Protein AF-A0A286UBV6-F1 (afdb_monomer_lite)

Radius of gyration: 20.45 Å; chains: 1; bounding box: 57×35×67 Å

Sequence (196 aa):
MDSQEECTIFLHAPFVMVTLSELVIIMMVTQRIYAIYLRSRYILAFLVILGGVHICLDVIAATSVIPLLPTALPLGCLITIKKDSYPLFAVLWGWNVIFDFSILILTLLRTLKLRNENSFSLFDLLCRDGIIYFVVMFSAKLMNFILFTRISINLITVNWAFNHIITYLKTTRASAYEILFFLRVFCLYDMEEVWV

pLDDT: mean 76.64, std 13.43, range [39.75, 95.75]

Foldseek 3Di:
DDPQVVQLVVLVVVLVVLLVLLVVLLVLLLVVLCVLVVNDVVSSVVSCVLSVVLSVLSVVQSVQKDWDDPPPDPPGTDIDGDPVCLVSVLVNLVSVLVSLVVSLVSVLVSLVVVCVVPVDDPVCSCVVVVSVLSVVLSVQSVVLSCCCVPPDVVCSVVSVVSNVVSSVVSVVVSVVVCVVVCVVVVVVVVVVVVVD

Structure (mmCIF, N/CA/C/O backbone):
data_AF-A0A286UBV6-F1
#
_entry.id   AF-A0A286UBV6-F1
#
loop_
_atom_site.group_PDB
_atom_site.id
_atom_site.type_symbol
_atom_site.label_atom_id
_atom_site.label_alt_id
_atom_site.label_comp_id
_atom_site.label_asym_id
_atom_site.label_entity_id
_atom_site.label_seq_id
_atom_site.pdbx_PDB_ins_code
_atom_site.Cartn_x
_atom_site.Cartn_y
_atom_site.Cartn_z
_atom_site.occupancy
_atom_site.B_iso_or_equiv
_atom_site.auth_seq_id
_atom_site.auth_comp_id
_atom_site.auth_asym_id
_atom_site.auth_atom_id
_atom_site.pdbx_PDB_model_num
ATOM 1 N N . MET A 1 1 ? 3.229 -2.708 -39.503 1.00 44.69 1 MET A N 1
ATOM 2 C CA . MET A 1 1 ? 2.555 -2.265 -38.267 1.00 44.69 1 MET A CA 1
ATOM 3 C C . MET A 1 1 ? 2.923 -3.294 -37.236 1.00 44.69 1 MET A C 1
ATOM 5 O O . MET A 1 1 ? 2.525 -4.444 -37.369 1.00 44.69 1 MET A O 1
ATOM 9 N N . ASP A 1 2 ? 3.884 -2.919 -36.403 1.00 54.41 2 ASP A N 1
ATOM 10 C CA . ASP A 1 2 ? 4.763 -3.846 -35.702 1.00 54.41 2 ASP A CA 1
ATOM 11 C C . ASP A 1 2 ? 4.055 -4.502 -34.519 1.00 54.41 2 ASP A C 1
ATOM 13 O O . ASP A 1 2 ? 3.443 -3.826 -33.696 1.00 54.41 2 ASP A O 1
ATOM 17 N N . SER A 1 3 ? 4.232 -5.816 -34.373 1.00 60.50 3 SER A N 1
ATOM 18 C CA . SER A 1 3 ? 3.780 -6.625 -33.228 1.00 60.50 3 SER A CA 1
ATOM 19 C C . SER A 1 3 ? 4.202 -6.069 -31.855 1.00 60.50 3 SER A C 1
ATOM 21 O O . SER A 1 3 ? 3.682 -6.472 -30.818 1.00 60.50 3 SER A O 1
ATOM 23 N N . GLN A 1 4 ? 5.161 -5.142 -31.835 1.00 61.34 4 GLN A N 1
ATOM 24 C CA . GLN A 1 4 ? 5.644 -4.433 -30.655 1.00 61.34 4 GLN A CA 1
ATOM 25 C C . GLN A 1 4 ? 4.641 -3.382 -30.138 1.00 61.34 4 GLN A C 1
ATOM 27 O O . GLN A 1 4 ? 4.509 -3.210 -28.926 1.00 61.34 4 GLN A O 1
ATOM 32 N N . GLU A 1 5 ? 3.898 -2.714 -31.024 1.00 63.41 5 GLU A N 1
ATOM 33 C CA . GLU A 1 5 ? 2.943 -1.655 -30.658 1.00 63.41 5 GLU A CA 1
ATOM 34 C C . GLU A 1 5 ? 1.688 -2.248 -29.989 1.00 63.41 5 GLU A C 1
ATOM 36 O O . GLU A 1 5 ? 1.257 -1.784 -28.930 1.00 63.41 5 GLU A O 1
ATOM 41 N N . GLU A 1 6 ? 1.191 -3.375 -30.511 1.00 67.25 6 GLU A N 1
ATOM 42 C CA . GLU A 1 6 ? 0.095 -4.148 -29.907 1.00 67.25 6 GLU A CA 1
ATOM 43 C C . GLU A 1 6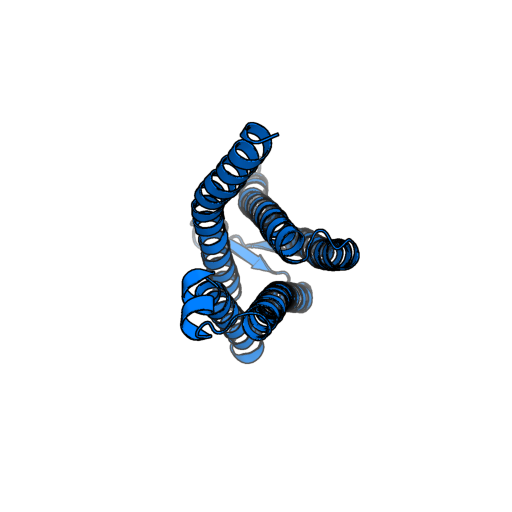 ? 0.482 -4.736 -28.535 1.00 67.25 6 GLU A C 1
ATOM 45 O O . GLU A 1 6 ? -0.310 -4.674 -27.592 1.00 67.25 6 GLU A O 1
ATOM 50 N N . CYS A 1 7 ? 1.724 -5.225 -28.380 1.00 68.56 7 CYS A N 1
ATOM 51 C CA . CYS A 1 7 ? 2.275 -5.690 -27.092 1.00 68.56 7 CYS A CA 1
ATOM 52 C C . CYS A 1 7 ? 2.218 -4.578 -26.038 1.00 68.56 7 CYS A C 1
ATOM 54 O O . CYS A 1 7 ? 1.896 -4.834 -24.882 1.00 68.56 7 CYS A O 1
ATOM 56 N N . THR A 1 8 ? 2.526 -3.341 -26.438 1.00 68.06 8 THR A N 1
ATOM 57 C CA . THR A 1 8 ? 2.630 -2.193 -25.528 1.00 68.06 8 THR A CA 1
ATOM 58 C C . THR A 1 8 ? 1.251 -1.756 -25.029 1.00 68.06 8 THR A C 1
ATOM 60 O O . THR A 1 8 ? 1.067 -1.543 -23.830 1.00 68.06 8 THR A O 1
ATOM 63 N N . ILE A 1 9 ? 0.251 -1.713 -25.917 1.00 69.75 9 ILE A N 1
ATOM 64 C CA . ILE A 1 9 ? -1.146 -1.425 -25.546 1.00 69.75 9 ILE A CA 1
ATOM 65 C C . ILE A 1 9 ? -1.692 -2.514 -24.611 1.00 69.75 9 ILE A C 1
ATOM 67 O O . ILE A 1 9 ? -2.290 -2.203 -23.577 1.00 69.75 9 ILE A O 1
ATOM 71 N N . PHE A 1 10 ? -1.437 -3.787 -24.929 1.00 71.94 10 PHE A N 1
ATOM 72 C CA . PHE A 1 10 ? -1.855 -4.907 -24.085 1.00 71.94 10 PHE A CA 1
ATOM 73 C C . PHE A 1 10 ? -1.137 -4.912 -22.725 1.00 71.94 10 PHE A C 1
ATOM 75 O O . PHE A 1 10 ? -1.732 -5.309 -21.724 1.00 71.94 10 PHE A O 1
ATOM 82 N N . LEU A 1 11 ? 0.107 -4.417 -22.656 1.00 71.69 11 LEU A N 1
ATOM 83 C CA . LEU A 1 11 ? 0.859 -4.292 -21.405 1.00 71.69 11 LEU A CA 1
ATOM 84 C C . LEU A 1 11 ? 0.290 -3.226 -20.470 1.00 71.69 11 LEU A C 1
ATOM 86 O O . LEU A 1 11 ? 0.300 -3.431 -19.261 1.00 71.69 11 LEU A O 1
ATOM 90 N N . HIS A 1 12 ? -0.184 -2.094 -20.994 1.00 72.69 12 HIS A N 1
ATOM 91 C CA . HIS A 1 12 ? -0.682 -0.995 -20.160 1.00 72.69 12 HIS A CA 1
ATOM 92 C C . HIS A 1 12 ? -2.057 -1.280 -19.544 1.00 72.69 12 HIS A C 1
ATOM 94 O O . HIS A 1 12 ? -2.325 -0.837 -18.425 1.00 72.69 12 HIS A O 1
ATOM 100 N N . ALA A 1 13 ? -2.906 -2.053 -20.224 1.00 77.62 13 ALA A N 1
ATOM 101 C CA . ALA A 1 13 ? -4.242 -2.411 -19.746 1.00 77.62 13 ALA A CA 1
ATOM 102 C C . ALA A 1 13 ? -4.276 -2.997 -18.310 1.00 77.62 13 ALA A C 1
ATOM 104 O O . ALA A 1 13 ? -5.028 -2.471 -17.485 1.00 77.62 13 ALA A O 1
ATOM 105 N N . PRO A 1 14 ? -3.473 -4.019 -17.942 1.00 78.81 14 PRO A N 1
ATOM 106 C CA . PRO A 1 14 ? -3.472 -4.557 -16.582 1.00 78.81 14 PRO A CA 1
ATOM 107 C C . PRO A 1 14 ? -3.005 -3.541 -15.532 1.00 78.81 14 PRO A C 1
ATOM 109 O O . PRO A 1 14 ? -3.569 -3.525 -14.442 1.00 78.81 14 PRO A O 1
ATOM 112 N N . PHE A 1 15 ? -2.041 -2.665 -15.842 1.00 79.94 15 PHE A N 1
ATOM 113 C CA . PHE A 1 15 ? -1.607 -1.621 -14.902 1.00 79.94 15 PHE A CA 1
ATOM 114 C C . PHE A 1 15 ? -2.713 -0.602 -14.638 1.00 79.94 15 PHE A C 1
ATOM 116 O O . PHE A 1 15 ? -2.975 -0.285 -13.482 1.00 79.94 15 PHE A O 1
ATOM 123 N N . VAL A 1 16 ? -3.415 -0.148 -15.681 1.00 83.50 16 VAL A N 1
ATOM 124 C CA . VAL A 1 16 ? -4.543 0.784 -15.527 1.00 83.50 16 VAL A CA 1
ATOM 125 C C . VAL A 1 16 ? -5.642 0.167 -14.662 1.00 83.50 16 VAL A C 1
ATOM 127 O O . VAL A 1 16 ? -6.113 0.803 -13.721 1.00 83.50 16 VAL A O 1
ATOM 130 N N . MET A 1 17 ? -6.020 -1.085 -14.932 1.00 83.00 17 MET A N 1
ATOM 131 C CA . MET A 1 17 ? -7.043 -1.788 -14.149 1.00 83.00 17 MET A CA 1
ATOM 132 C C . MET A 1 17 ? -6.637 -1.947 -12.681 1.00 83.00 17 MET A C 1
ATOM 134 O O . MET A 1 17 ? -7.456 -1.743 -11.783 1.00 83.00 17 MET A O 1
ATOM 138 N N . VAL A 1 18 ? -5.367 -2.265 -12.435 1.00 82.94 18 VAL A N 1
ATOM 139 C CA . VAL A 1 18 ? -4.800 -2.361 -11.089 1.00 82.94 18 VAL A CA 1
ATOM 140 C C . VAL A 1 18 ? -4.881 -1.021 -10.363 1.00 82.94 18 VAL A C 1
ATOM 142 O O . VAL A 1 18 ? -5.476 -0.961 -9.288 1.00 82.94 18 VAL A O 1
ATOM 145 N N . THR A 1 19 ? -4.376 0.059 -10.960 1.00 85.94 19 THR A N 1
ATOM 146 C CA . THR A 1 19 ? -4.385 1.388 -10.333 1.00 85.94 19 THR A CA 1
ATOM 147 C C . THR A 1 19 ? -5.811 1.858 -10.046 1.00 85.94 19 THR A C 1
ATOM 149 O O . THR A 1 19 ? -6.082 2.398 -8.974 1.00 85.94 19 THR A O 1
ATOM 152 N N . LEU A 1 20 ? -6.758 1.600 -10.954 1.00 86.50 20 LEU A N 1
ATOM 153 C CA . LEU A 1 20 ? -8.176 1.889 -10.720 1.00 86.50 20 LEU A CA 1
ATOM 154 C C . LEU A 1 20 ? -8.736 1.097 -9.532 1.00 86.50 20 LEU A C 1
ATOM 156 O O . LEU A 1 20 ? -9.451 1.660 -8.702 1.00 86.50 20 LEU A O 1
ATOM 160 N N . SER A 1 21 ? -8.400 -0.190 -9.418 1.00 84.69 21 SER A N 1
ATOM 161 C CA . SER A 1 21 ? -8.845 -1.017 -8.293 1.00 84.69 21 SER A CA 1
ATOM 162 C C . SER A 1 21 ? -8.287 -0.520 -6.954 1.00 84.69 21 SER A C 1
ATOM 164 O O . SER A 1 21 ? -9.026 -0.435 -5.972 1.00 84.69 21 SER A O 1
ATOM 166 N N . GLU A 1 22 ? -7.018 -0.112 -6.920 1.00 85.75 22 GLU A N 1
ATOM 167 C CA . GLU A 1 22 ? -6.368 0.411 -5.717 1.00 85.75 22 GLU A CA 1
ATOM 168 C C . GLU A 1 22 ? -6.945 1.764 -5.304 1.00 85.75 22 GLU A C 1
ATOM 170 O O . GLU A 1 22 ? -7.211 1.970 -4.119 1.00 85.75 22 GLU A O 1
ATOM 175 N N . LEU A 1 23 ? -7.249 2.644 -6.264 1.00 89.12 23 LEU A N 1
ATOM 176 C CA . LEU A 1 23 ? -7.964 3.896 -6.005 1.00 89.12 23 LEU A CA 1
ATOM 177 C C . LEU A 1 23 ? -9.298 3.650 -5.296 1.00 89.12 23 LEU A C 1
ATOM 179 O O . LEU A 1 23 ? -9.582 4.283 -4.277 1.00 89.12 23 LEU A O 1
ATOM 183 N N . VAL A 1 24 ? -10.103 2.711 -5.801 1.00 87.00 24 VAL A N 1
ATOM 184 C CA . VAL A 1 24 ? -11.399 2.365 -5.196 1.00 87.00 24 VAL A CA 1
ATOM 185 C C . VAL A 1 24 ? -11.222 1.878 -3.759 1.00 87.00 24 VAL A C 1
ATOM 187 O O . VAL A 1 24 ? -11.935 2.328 -2.861 1.00 87.00 24 VAL A O 1
ATOM 190 N N . ILE A 1 25 ? -10.234 1.021 -3.509 1.00 85.25 25 ILE A N 1
ATOM 191 C CA . ILE A 1 25 ? -9.964 0.486 -2.169 1.00 85.25 25 ILE A CA 1
ATOM 192 C C . ILE A 1 25 ? -9.492 1.580 -1.214 1.00 85.25 25 ILE A C 1
ATOM 194 O O . ILE A 1 25 ? -9.973 1.642 -0.081 1.00 85.25 25 ILE A O 1
ATOM 198 N N . ILE A 1 26 ? -8.575 2.448 -1.651 1.00 89.44 26 ILE A N 1
ATOM 199 C CA . ILE A 1 26 ? -8.080 3.568 -0.842 1.00 89.44 26 ILE A CA 1
ATOM 200 C C . ILE A 1 26 ? -9.250 4.466 -0.438 1.00 89.44 26 ILE A C 1
ATOM 202 O O . ILE A 1 26 ? -9.359 4.820 0.739 1.00 89.44 26 ILE A O 1
ATOM 206 N N . MET A 1 27 ? -10.154 4.787 -1.369 1.00 88.06 27 MET A N 1
ATOM 207 C CA . MET A 1 27 ? -11.351 5.578 -1.075 1.00 88.06 27 MET A CA 1
ATOM 208 C C . MET A 1 27 ? -12.250 4.887 -0.043 1.00 88.06 27 MET A C 1
ATOM 210 O O . MET A 1 27 ? -12.564 5.495 0.982 1.00 88.06 27 MET A O 1
ATOM 214 N N . MET A 1 28 ? -12.599 3.615 -0.262 1.00 85.06 28 MET A N 1
ATOM 215 C CA . MET A 1 28 ? -13.474 2.848 0.637 1.00 85.06 28 MET A CA 1
ATOM 216 C C . MET A 1 28 ? -12.906 2.760 2.056 1.00 85.06 28 MET A C 1
ATOM 218 O O . MET A 1 28 ? -13.571 3.076 3.043 1.00 85.06 28 MET A O 1
ATOM 222 N N . VAL A 1 29 ? -11.639 2.367 2.175 1.00 84.62 29 VAL A N 1
ATOM 223 C CA . VAL A 1 29 ? -10.981 2.220 3.475 1.00 84.62 29 VAL A CA 1
ATOM 224 C C . VAL A 1 29 ? -10.865 3.572 4.182 1.00 84.62 29 VAL A C 1
ATOM 226 O O . VAL A 1 29 ? -11.082 3.656 5.393 1.00 84.62 29 VAL A O 1
ATOM 229 N N . THR A 1 30 ? -10.592 4.645 3.440 1.00 88.38 30 THR A N 1
ATOM 230 C CA . THR A 1 30 ? -10.526 6.000 3.998 1.00 88.38 30 THR A CA 1
ATOM 231 C C . THR A 1 30 ? -11.884 6.461 4.520 1.00 88.38 30 THR A C 1
ATOM 233 O O . THR A 1 30 ? -11.954 6.984 5.633 1.00 88.38 30 THR A O 1
ATOM 236 N N . GLN A 1 31 ? -12.969 6.226 3.776 1.00 85.00 31 GLN A N 1
ATOM 237 C CA . GLN A 1 31 ? -14.332 6.539 4.219 1.00 85.00 31 GLN A CA 1
ATOM 238 C C . GLN A 1 31 ? -14.693 5.778 5.498 1.00 85.00 31 GLN A C 1
ATOM 240 O O . GLN A 1 31 ? -15.182 6.383 6.456 1.00 85.00 31 GLN A O 1
ATOM 245 N N . ARG A 1 32 ? -14.364 4.482 5.559 1.00 83.44 32 ARG A N 1
ATOM 246 C CA . ARG A 1 32 ? -14.582 3.653 6.750 1.00 83.44 32 ARG A CA 1
ATOM 247 C C . ARG A 1 32 ? -13.866 4.222 7.973 1.00 83.44 32 ARG A C 1
ATOM 249 O O . ARG A 1 32 ? -14.488 4.408 9.018 1.00 83.44 32 ARG A O 1
ATOM 256 N N . ILE A 1 33 ? -12.571 4.526 7.862 1.00 86.31 33 ILE A N 1
ATOM 257 C CA . ILE A 1 33 ? -11.808 5.096 8.983 1.00 86.31 33 ILE A CA 1
ATOM 258 C C . ILE A 1 33 ? -12.345 6.479 9.362 1.00 86.31 33 ILE A C 1
ATOM 260 O O . ILE A 1 33 ? -12.462 6.793 10.547 1.00 86.31 33 ILE A O 1
ATOM 264 N N . TYR A 1 34 ? -12.728 7.290 8.379 1.00 85.75 34 TYR A N 1
ATOM 265 C CA . TYR A 1 34 ? -13.295 8.612 8.611 1.00 85.75 34 TYR A CA 1
ATOM 266 C C . TYR A 1 34 ? -14.608 8.564 9.406 1.00 85.75 34 TYR A C 1
ATOM 268 O O . TYR A 1 34 ? -14.780 9.347 10.344 1.00 85.75 34 TYR A O 1
ATOM 276 N N . ALA A 1 35 ? -15.494 7.613 9.094 1.00 83.31 35 ALA A N 1
ATOM 277 C CA . ALA A 1 35 ? -16.723 7.376 9.850 1.00 83.31 35 ALA A CA 1
ATOM 278 C C . ALA A 1 35 ? -16.423 6.894 11.281 1.00 83.31 35 ALA A C 1
ATOM 280 O O . ALA A 1 35 ? -16.938 7.444 12.256 1.00 83.31 35 ALA A O 1
ATOM 281 N N . ILE A 1 36 ? -15.511 5.926 11.419 1.00 83.81 36 ILE A N 1
ATOM 282 C CA . ILE A 1 36 ? -15.084 5.350 12.705 1.00 83.81 36 ILE A CA 1
ATOM 283 C C . ILE A 1 36 ? -14.497 6.418 13.651 1.00 83.81 36 ILE A C 1
ATOM 285 O O . ILE A 1 36 ? -14.707 6.373 14.871 1.00 83.81 36 ILE A O 1
ATOM 289 N N . TYR A 1 37 ? -13.790 7.403 13.098 1.00 85.06 37 TYR A N 1
ATOM 290 C CA . TYR A 1 37 ? -13.162 8.503 13.832 1.00 85.06 37 TYR A CA 1
ATOM 291 C C . TYR A 1 37 ? -14.013 9.778 13.907 1.00 85.06 37 TYR A C 1
ATOM 293 O O . TYR A 1 37 ? -13.459 10.872 14.041 1.00 85.06 37 TYR A O 1
ATOM 301 N N . LEU A 1 38 ? -15.347 9.652 13.856 1.00 85.31 38 LEU A N 1
ATOM 302 C CA . LEU A 1 38 ? -16.278 10.773 14.058 1.00 85.31 38 LEU A CA 1
ATOM 303 C C . LEU A 1 38 ? -15.926 11.977 13.169 1.00 85.31 38 LEU A C 1
ATOM 305 O O . LEU A 1 38 ? -15.917 13.123 13.620 1.00 85.31 38 LEU A O 1
ATOM 309 N N . ARG A 1 39 ? -15.605 11.719 11.895 1.00 81.69 39 ARG A N 1
ATOM 310 C CA . ARG A 1 39 ? -15.395 12.767 10.888 1.00 81.69 39 ARG A CA 1
ATOM 311 C C . ARG A 1 39 ? -14.149 13.650 11.125 1.00 81.69 39 ARG A C 1
ATOM 313 O O . ARG A 1 39 ? -14.062 14.769 10.609 1.00 81.69 39 ARG A O 1
ATOM 320 N N . SER A 1 40 ? -13.146 13.161 11.860 1.00 89.62 40 SER A N 1
ATOM 321 C CA . SER A 1 40 ? -11.892 13.897 12.091 1.00 89.62 40 SER A CA 1
ATOM 322 C C . SER A 1 40 ? -11.123 14.174 10.789 1.00 89.62 40 SER A C 1
ATOM 324 O O . SER A 1 40 ? -10.653 13.259 10.107 1.00 89.62 40 SER A O 1
ATOM 326 N N . ARG A 1 41 ? -10.954 15.460 10.450 1.00 90.62 41 ARG A N 1
ATOM 327 C CA . ARG A 1 41 ? -10.283 15.908 9.212 1.00 90.62 41 ARG A CA 1
ATOM 328 C C . ARG A 1 41 ? -8.781 15.616 9.195 1.00 90.62 41 ARG A C 1
ATOM 330 O O . ARG A 1 41 ? -8.224 15.430 8.120 1.00 90.62 41 ARG A O 1
ATOM 337 N N . TYR A 1 42 ? -8.138 15.535 10.360 1.00 92.94 42 TYR A N 1
ATOM 338 C CA . TYR A 1 42 ? -6.706 15.233 10.462 1.00 92.94 42 TYR A CA 1
ATOM 339 C C . TYR A 1 42 ? -6.383 13.818 9.978 1.00 92.94 42 TYR A C 1
ATOM 341 O O . TYR A 1 42 ? -5.421 13.615 9.244 1.00 92.94 42 TYR A O 1
ATOM 349 N N . ILE A 1 43 ? -7.221 12.847 10.346 1.00 92.00 43 ILE A N 1
ATOM 350 C CA . ILE A 1 43 ? -7.041 11.448 9.944 1.00 92.00 43 ILE A CA 1
ATOM 351 C C . ILE A 1 43 ? -7.358 11.284 8.461 1.00 92.00 43 ILE A C 1
ATOM 353 O O . ILE A 1 43 ? -6.623 10.602 7.756 1.00 92.00 43 ILE A O 1
ATOM 357 N N . LEU A 1 44 ? -8.395 11.971 7.970 1.00 90.88 44 LEU A N 1
ATOM 358 C CA . LEU A 1 44 ? -8.687 12.015 6.539 1.00 90.88 44 LEU A CA 1
ATOM 359 C C . LEU A 1 44 ? -7.494 12.560 5.743 1.00 90.88 44 LEU A C 1
ATOM 361 O O . LEU A 1 44 ? -7.060 11.917 4.795 1.00 90.88 44 LEU A O 1
ATOM 365 N N . ALA A 1 45 ? -6.934 13.705 6.149 1.00 94.12 45 ALA A N 1
ATOM 366 C CA . ALA A 1 45 ? -5.776 14.296 5.481 1.00 94.12 45 ALA A CA 1
ATOM 367 C C . ALA A 1 45 ? -4.565 13.349 5.494 1.00 94.12 45 ALA A C 1
ATOM 369 O O . ALA A 1 45 ? -3.936 13.149 4.459 1.00 94.12 45 ALA A O 1
ATOM 370 N N . PHE A 1 46 ? -4.282 12.711 6.633 1.00 95.12 46 PHE A N 1
ATOM 371 C CA . PHE A 1 46 ? -3.213 11.719 6.753 1.00 95.12 46 PHE A CA 1
ATOM 372 C C . PHE A 1 46 ? -3.393 10.542 5.778 1.00 95.12 46 PHE A C 1
ATOM 374 O O . PHE A 1 46 ? -2.462 10.202 5.050 1.00 95.12 46 PHE A O 1
ATOM 381 N N . LEU A 1 47 ? -4.592 9.957 5.710 1.00 93.19 47 LEU A N 1
ATOM 382 C CA . LEU A 1 47 ? -4.874 8.825 4.822 1.00 93.19 47 LEU A CA 1
ATOM 383 C C . LEU A 1 47 ? -4.864 9.208 3.342 1.00 93.19 47 LEU A C 1
ATOM 385 O O . LEU A 1 47 ? -4.349 8.445 2.527 1.00 93.19 47 LEU A O 1
ATOM 389 N N . VAL A 1 48 ? -5.375 10.391 2.998 1.00 94.31 48 VAL A N 1
ATOM 390 C CA . VAL A 1 48 ? -5.338 10.911 1.624 1.00 94.31 48 VAL A CA 1
ATOM 391 C C . VAL A 1 48 ? -3.900 11.145 1.172 1.00 94.31 48 VAL A C 1
ATOM 393 O O . VAL A 1 48 ? -3.567 10.802 0.043 1.00 94.31 48 VAL A O 1
ATOM 396 N N . ILE A 1 49 ? -3.029 11.666 2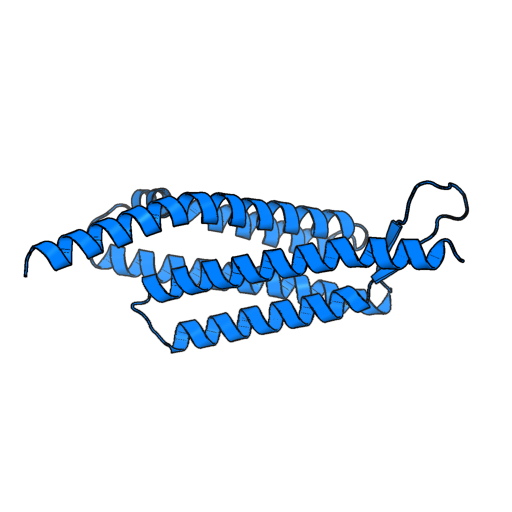.042 1.00 95.75 49 ILE A N 1
ATOM 397 C CA . ILE A 1 49 ? -1.606 11.832 1.721 1.00 95.75 49 ILE A CA 1
ATOM 398 C C . ILE A 1 49 ? -0.950 10.466 1.504 1.00 95.75 49 ILE A C 1
ATOM 400 O O . ILE A 1 49 ? -0.293 10.267 0.484 1.00 95.75 49 ILE A O 1
ATOM 404 N N . LEU A 1 50 ? -1.151 9.509 2.417 1.00 95.19 50 LEU A N 1
ATOM 405 C CA . LEU A 1 50 ? -0.561 8.177 2.269 1.00 95.19 50 LEU A CA 1
ATOM 406 C C . LEU A 1 50 ? -1.044 7.462 0.998 1.00 95.19 50 LEU A C 1
ATOM 408 O O . LEU A 1 50 ? -0.232 6.886 0.271 1.00 95.19 50 LEU A O 1
ATOM 412 N N . GLY A 1 51 ? -2.348 7.525 0.719 1.00 93.00 51 GLY A N 1
ATOM 413 C CA . GLY A 1 51 ? -2.948 6.954 -0.484 1.00 93.00 51 GLY A CA 1
ATOM 414 C C . GLY A 1 51 ? -2.490 7.664 -1.758 1.00 93.00 51 GLY A C 1
ATOM 415 O O . GLY A 1 51 ? -2.150 7.009 -2.735 1.00 93.00 51 GLY A O 1
ATOM 416 N N . GLY A 1 52 ? -2.388 8.993 -1.741 1.00 93.94 52 GLY A N 1
ATOM 417 C CA . GLY A 1 52 ? -1.883 9.774 -2.870 1.00 93.94 52 GLY A CA 1
ATOM 418 C C . GLY A 1 52 ? -0.437 9.423 -3.218 1.00 93.94 52 GLY A C 1
ATOM 419 O O . GLY A 1 52 ? -0.126 9.202 -4.385 1.00 93.94 52 GLY A O 1
ATOM 420 N N . VAL A 1 53 ? 0.434 9.288 -2.212 1.00 95.50 53 VAL A N 1
ATOM 421 C CA . VAL A 1 53 ? 1.817 8.830 -2.426 1.00 95.50 53 VAL A CA 1
ATOM 422 C C . VAL A 1 53 ? 1.842 7.420 -3.019 1.00 95.50 53 VAL A C 1
ATOM 424 O O . VAL A 1 53 ? 2.630 7.179 -3.929 1.00 95.50 53 VAL A O 1
ATOM 427 N N . HIS A 1 54 ? 0.965 6.517 -2.567 1.00 92.62 54 HIS A N 1
ATOM 428 C CA . HIS A 1 54 ? 0.864 5.167 -3.129 1.00 92.62 54 HIS A CA 1
ATOM 429 C C . HIS A 1 54 ? 0.551 5.209 -4.629 1.00 92.62 54 HIS A C 1
ATOM 431 O O . HIS A 1 54 ? 1.324 4.689 -5.425 1.00 92.62 54 HIS A O 1
ATOM 437 N N . ILE A 1 55 ? -0.502 5.932 -5.018 1.00 92.56 55 ILE A N 1
ATOM 438 C CA . ILE A 1 55 ? -0.913 6.062 -6.423 1.00 92.56 55 ILE A CA 1
ATOM 439 C C . ILE A 1 55 ? 0.179 6.707 -7.280 1.00 92.56 55 ILE A C 1
ATOM 441 O O . ILE A 1 55 ? 0.428 6.270 -8.402 1.00 92.56 55 ILE A O 1
ATOM 445 N N . CYS A 1 56 ? 0.872 7.723 -6.762 1.00 93.00 56 CYS A N 1
ATOM 446 C CA . CYS A 1 56 ? 2.009 8.314 -7.464 1.00 93.00 56 CYS A CA 1
ATOM 447 C C . CYS A 1 56 ? 3.115 7.280 -7.718 1.00 93.00 56 CYS A C 1
ATOM 449 O O . CYS A 1 56 ? 3.654 7.221 -8.823 1.00 93.00 56 CYS A O 1
ATOM 451 N N . LEU A 1 57 ? 3.440 6.451 -6.721 1.00 91.81 57 LEU A N 1
ATOM 452 C CA . LEU A 1 57 ? 4.426 5.382 -6.876 1.00 91.81 57 LEU A CA 1
ATOM 453 C C . LEU A 1 57 ? 3.963 4.326 -7.890 1.00 91.81 57 LEU A C 1
ATOM 455 O O . LEU A 1 57 ? 4.793 3.878 -8.680 1.00 91.81 57 LEU A O 1
ATOM 459 N N . ASP A 1 58 ? 2.673 3.975 -7.926 1.00 87.69 58 ASP A N 1
ATOM 460 C CA . ASP A 1 58 ? 2.116 3.026 -8.905 1.00 87.69 58 ASP A CA 1
ATOM 461 C C . ASP A 1 58 ? 2.258 3.542 -10.339 1.00 87.69 58 ASP A C 1
ATOM 463 O O . ASP A 1 58 ? 2.712 2.817 -11.228 1.00 87.69 58 ASP A O 1
ATOM 467 N N . VAL A 1 59 ? 1.934 4.818 -10.566 1.00 89.62 59 VAL A N 1
ATOM 468 C CA . VAL A 1 59 ? 2.057 5.455 -11.886 1.00 89.62 59 VAL A CA 1
ATOM 469 C C . VAL A 1 59 ? 3.520 5.503 -12.333 1.00 89.62 59 VAL A C 1
ATOM 471 O O . VAL A 1 59 ? 3.827 5.179 -13.482 1.00 89.62 59 VAL A O 1
ATOM 474 N N . ILE A 1 60 ? 4.449 5.843 -11.432 1.00 89.56 60 ILE A N 1
ATOM 475 C CA . ILE A 1 60 ? 5.887 5.841 -11.750 1.00 89.56 60 ILE A CA 1
ATOM 476 C C . ILE A 1 60 ? 6.363 4.406 -12.030 1.00 89.56 60 ILE A C 1
ATOM 478 O O . ILE A 1 60 ? 7.093 4.174 -12.999 1.00 89.56 60 ILE A O 1
ATOM 482 N N . ALA A 1 61 ? 5.918 3.424 -11.244 1.00 85.81 61 ALA A N 1
ATOM 483 C CA . ALA A 1 61 ? 6.261 2.021 -11.451 1.00 85.81 61 ALA A CA 1
ATOM 484 C C . ALA A 1 61 ? 5.752 1.493 -12.799 1.00 85.81 61 ALA A C 1
ATOM 486 O O . ALA A 1 61 ? 6.493 0.781 -13.477 1.00 85.81 61 ALA A O 1
ATOM 487 N N . ALA A 1 62 ? 4.561 1.905 -13.242 1.00 83.44 62 ALA A N 1
ATOM 488 C CA . ALA A 1 62 ? 4.007 1.528 -14.544 1.00 83.44 62 ALA A CA 1
ATOM 489 C C . ALA A 1 62 ? 4.883 1.990 -15.726 1.00 83.44 62 ALA A C 1
ATOM 491 O O . ALA A 1 62 ? 4.965 1.295 -16.735 1.00 83.44 62 ALA A O 1
ATOM 492 N N . THR A 1 63 ? 5.597 3.116 -15.595 1.00 83.38 63 THR A N 1
ATOM 493 C CA . THR A 1 63 ? 6.536 3.598 -16.632 1.00 83.38 63 THR A CA 1
ATOM 494 C C . THR A 1 63 ? 7.891 2.882 -16.625 1.00 83.38 63 THR A C 1
ATOM 496 O O . THR A 1 63 ? 8.659 2.988 -17.578 1.00 83.38 63 THR A O 1
ATOM 499 N N . SER A 1 64 ? 8.199 2.134 -15.562 1.00 83.00 64 SER A N 1
ATOM 500 C CA . SER A 1 64 ? 9.472 1.415 -15.386 1.00 83.00 64 SER A CA 1
ATOM 501 C C . SER A 1 64 ? 9.461 -0.023 -15.922 1.00 83.00 64 SER A C 1
ATOM 503 O O . SER A 1 64 ? 10.438 -0.767 -15.770 1.00 83.00 64 SER A O 1
ATOM 505 N N . VAL A 1 65 ? 8.344 -0.428 -16.515 1.00 77.62 65 VAL A N 1
ATOM 506 C CA . VAL A 1 65 ? 8.091 -1.783 -16.987 1.00 77.62 65 VAL A CA 1
ATOM 507 C C . VAL A 1 65 ? 8.360 -1.860 -18.485 1.00 77.62 65 VAL A C 1
ATOM 509 O O . VAL A 1 65 ? 7.925 -0.996 -19.241 1.00 77.62 65 VAL A O 1
ATOM 512 N N . ILE A 1 66 ? 9.080 -2.896 -18.916 1.00 73.56 66 ILE A N 1
ATOM 513 C CA . ILE A 1 66 ? 9.462 -3.093 -20.317 1.00 73.56 66 ILE A CA 1
ATOM 514 C C . ILE A 1 66 ? 8.992 -4.464 -20.833 1.00 73.56 66 ILE A C 1
ATOM 516 O O . ILE A 1 66 ? 9.041 -5.455 -20.092 1.00 73.56 66 ILE A O 1
ATOM 520 N N . PRO A 1 67 ? 8.541 -4.552 -22.099 1.00 68.94 67 PRO A N 1
ATOM 521 C CA . PRO A 1 67 ? 8.195 -5.824 -22.716 1.00 68.94 67 PRO A CA 1
ATOM 522 C C . PRO A 1 67 ? 9.467 -6.629 -23.009 1.00 68.94 67 PRO A C 1
ATOM 524 O O . PRO A 1 67 ? 10.430 -6.113 -23.579 1.00 68.94 67 PRO A O 1
ATOM 527 N N . LEU A 1 68 ? 9.466 -7.908 -22.640 1.00 67.44 68 LEU A N 1
ATOM 528 C CA . LEU A 1 68 ? 10.471 -8.883 -23.043 1.00 67.44 68 LEU A CA 1
ATOM 529 C C . LEU A 1 68 ? 9.859 -9.793 -24.109 1.00 67.44 68 LEU A C 1
ATOM 531 O O . LEU A 1 68 ? 8.934 -10.554 -23.825 1.00 67.44 68 LEU A O 1
ATOM 535 N N . LEU A 1 69 ? 10.393 -9.724 -25.330 1.00 61.72 69 LEU A N 1
ATOM 536 C CA . LEU A 1 69 ? 10.042 -10.647 -26.406 1.00 61.72 69 LEU A CA 1
ATOM 537 C C . LEU A 1 69 ? 10.995 -11.853 -26.350 1.00 61.72 69 LEU A C 1
ATOM 539 O O . LEU A 1 69 ? 12.190 -11.685 -26.615 1.00 61.72 69 LEU A O 1
ATOM 543 N N . PRO A 1 70 ? 10.531 -13.061 -25.984 1.00 58.53 70 PRO A N 1
ATOM 544 C CA . PRO A 1 70 ? 11.374 -14.244 -26.063 1.00 58.53 70 PRO A CA 1
ATOM 545 C C . PRO A 1 70 ? 11.708 -14.542 -27.531 1.00 58.53 70 PRO A C 1
ATOM 547 O O . PRO A 1 70 ? 10.828 -14.786 -28.350 1.00 58.53 70 PRO A O 1
ATOM 550 N N . THR A 1 71 ? 12.998 -14.565 -27.864 1.00 57.19 71 THR A N 1
ATOM 551 C CA . THR A 1 71 ? 13.514 -14.833 -29.221 1.00 57.19 71 THR A CA 1
ATOM 552 C C . THR A 1 71 ? 13.262 -16.262 -29.716 1.00 57.19 71 THR A C 1
ATOM 554 O O . THR A 1 71 ? 13.498 -16.544 -30.886 1.00 57.19 71 THR A O 1
ATOM 557 N N . ALA A 1 72 ? 12.793 -17.168 -28.849 1.00 56.12 72 ALA A N 1
ATOM 558 C CA . ALA A 1 72 ? 12.716 -18.602 -29.128 1.00 56.12 72 ALA A CA 1
ATOM 559 C C . ALA A 1 72 ? 11.291 -19.180 -29.224 1.00 56.12 72 ALA A C 1
ATOM 561 O O . ALA A 1 72 ? 11.141 -20.277 -29.755 1.00 56.12 72 ALA A O 1
ATOM 562 N N . LEU A 1 73 ? 10.247 -18.496 -28.734 1.00 52.03 73 LEU A N 1
ATOM 563 C CA . LEU A 1 73 ? 8.863 -18.979 -28.833 1.00 52.03 73 LEU A CA 1
ATOM 564 C C . LEU A 1 73 ? 7.872 -17.813 -28.990 1.00 52.03 73 LEU A C 1
ATOM 566 O O . LEU A 1 73 ? 7.957 -16.856 -28.225 1.00 52.03 73 LEU A O 1
ATOM 570 N N . PRO A 1 74 ? 6.865 -17.911 -29.879 1.00 54.44 74 PRO A N 1
ATOM 571 C CA . PRO A 1 74 ? 5.824 -16.895 -30.064 1.00 54.44 74 PRO A CA 1
ATOM 572 C C . PRO A 1 74 ? 4.757 -16.934 -28.948 1.00 54.44 74 PRO A C 1
ATOM 574 O O . PRO A 1 74 ? 3.578 -16.685 -29.193 1.00 54.44 74 PRO A O 1
ATOM 577 N N . LEU A 1 75 ? 5.135 -17.299 -27.719 1.00 54.31 75 LEU A N 1
ATOM 578 C CA . LEU A 1 75 ? 4.218 -17.429 -26.587 1.00 54.31 75 LEU A CA 1
ATOM 579 C C . LEU A 1 75 ? 4.252 -16.162 -25.719 1.00 54.31 75 LEU A C 1
ATOM 581 O O . LEU A 1 75 ? 4.858 -16.136 -24.653 1.00 54.31 75 LEU A O 1
ATOM 585 N N . GLY A 1 76 ? 3.544 -15.128 -26.174 1.00 59.50 76 GLY A N 1
ATOM 586 C CA . GLY A 1 76 ? 3.074 -14.027 -25.327 1.00 59.50 76 GLY A CA 1
ATOM 587 C C . GLY A 1 76 ? 4.092 -12.939 -24.959 1.00 59.50 76 GLY A C 1
ATOM 588 O O . GLY A 1 76 ? 5.307 -13.108 -25.019 1.00 59.50 76 GLY A O 1
ATOM 589 N N . CYS A 1 77 ? 3.554 -11.780 -24.571 1.00 69.06 77 CYS A N 1
ATOM 590 C CA . CYS A 1 77 ? 4.318 -10.632 -24.087 1.00 69.06 77 CYS A CA 1
ATOM 591 C C . CYS A 1 77 ? 4.698 -10.882 -22.616 1.00 69.06 77 CYS A C 1
ATOM 593 O O . CYS A 1 77 ? 3.824 -10.838 -21.746 1.00 69.06 77 CYS A O 1
ATOM 595 N N . LEU A 1 78 ? 5.971 -11.177 -22.317 1.00 69.12 78 LEU A N 1
ATOM 596 C CA . LEU A 1 78 ? 6.432 -11.265 -20.928 1.00 69.12 78 LEU A CA 1
ATOM 597 C C . LEU A 1 78 ? 6.822 -9.883 -20.412 1.00 69.12 78 LEU A C 1
ATOM 599 O O . LEU A 1 78 ? 7.434 -9.079 -21.109 1.00 69.12 78 LEU A O 1
ATOM 603 N N . ILE A 1 79 ? 6.481 -9.622 -19.157 1.00 70.31 79 ILE A N 1
ATOM 604 C CA . ILE A 1 79 ? 6.760 -8.357 -18.492 1.00 70.31 79 ILE A CA 1
ATOM 605 C C . ILE A 1 79 ? 8.066 -8.496 -17.710 1.00 70.31 79 ILE A C 1
ATOM 607 O O . ILE A 1 79 ? 8.185 -9.390 -16.871 1.00 70.31 79 ILE A O 1
ATOM 611 N N . THR A 1 80 ? 9.031 -7.608 -17.951 1.00 72.44 80 THR A N 1
ATOM 612 C CA . THR A 1 80 ? 10.230 -7.496 -17.111 1.00 72.44 80 THR A CA 1
ATOM 613 C C . THR A 1 80 ? 10.422 -6.065 -16.625 1.00 72.44 80 THR A C 1
ATOM 615 O O . THR A 1 80 ? 9.941 -5.101 -17.218 1.00 72.44 80 THR A O 1
ATOM 618 N N . ILE A 1 81 ? 11.126 -5.919 -15.508 1.00 74.25 81 ILE A N 1
ATOM 619 C CA . ILE A 1 81 ? 11.434 -4.617 -14.919 1.00 74.25 81 ILE A CA 1
ATOM 620 C C . ILE A 1 81 ? 12.827 -4.193 -15.357 1.00 74.25 81 ILE A C 1
ATOM 622 O O 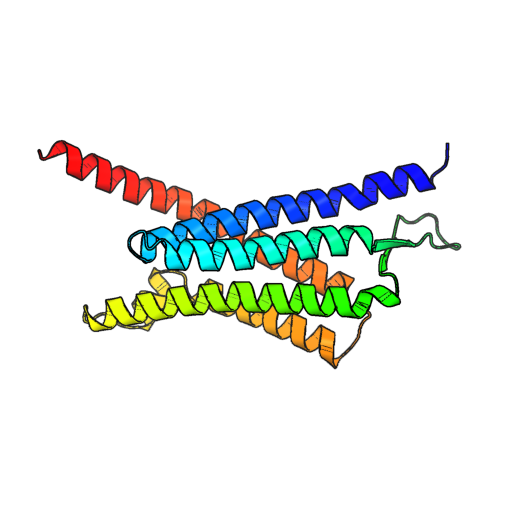. ILE A 1 81 ? 13.752 -5.009 -15.436 1.00 74.25 81 ILE A O 1
ATOM 626 N N . LYS A 1 82 ? 12.984 -2.900 -15.643 1.00 78.50 82 LYS A N 1
ATOM 627 C CA . LYS A 1 82 ? 14.301 -2.319 -15.887 1.00 78.50 82 LYS A CA 1
ATOM 628 C C . LYS A 1 82 ? 15.166 -2.494 -14.635 1.00 78.50 82 LYS A C 1
ATOM 630 O O . LYS A 1 82 ? 14.729 -2.156 -13.539 1.00 78.50 82 LYS A O 1
ATOM 635 N N . LYS A 1 83 ? 16.403 -2.983 -14.784 1.00 73.75 83 LYS A N 1
ATOM 636 C CA . LYS A 1 83 ? 17.288 -3.261 -13.633 1.00 73.75 83 LYS A CA 1
ATOM 637 C C . LYS A 1 83 ? 17.488 -2.051 -12.710 1.00 73.75 83 LYS A C 1
ATOM 639 O O . LYS A 1 83 ? 17.585 -2.216 -11.501 1.00 73.75 83 LYS A O 1
ATOM 644 N N . ASP A 1 84 ? 17.472 -0.843 -13.260 1.00 81.56 84 ASP A N 1
ATOM 645 C CA . ASP A 1 84 ? 17.638 0.392 -12.483 1.00 81.56 84 ASP A CA 1
ATOM 646 C C . ASP A 1 84 ? 16.408 0.738 -11.623 1.00 81.56 84 ASP A C 1
ATOM 648 O O . ASP A 1 84 ? 16.502 1.532 -10.691 1.00 81.56 84 ASP A O 1
ATOM 652 N N . SER A 1 85 ? 15.255 0.125 -11.905 1.00 84.06 85 SER A N 1
ATOM 653 C CA . SER A 1 85 ? 13.983 0.407 -11.237 1.00 84.06 85 SER A CA 1
ATOM 654 C C . SER A 1 85 ? 13.671 -0.548 -10.081 1.00 84.06 85 SER A C 1
ATOM 656 O O . SER A 1 85 ? 12.688 -0.340 -9.380 1.00 84.06 85 SER A O 1
ATOM 658 N N . TYR A 1 86 ? 14.494 -1.563 -9.797 1.00 81.56 86 TYR A N 1
ATOM 659 C CA . TYR A 1 86 ? 14.303 -2.421 -8.615 1.00 81.56 86 TYR A CA 1
ATOM 660 C C . TYR A 1 86 ? 14.132 -1.675 -7.276 1.00 81.56 86 TYR A C 1
ATOM 662 O O . TYR A 1 86 ? 13.224 -2.047 -6.526 1.00 81.56 86 TYR A O 1
ATOM 670 N N . PRO A 1 87 ? 14.924 -0.631 -6.942 1.00 86.38 87 PRO A N 1
ATOM 671 C CA . PRO A 1 87 ? 14.714 0.104 -5.695 1.00 86.38 87 PRO A CA 1
ATOM 672 C C . PRO A 1 87 ? 13.349 0.803 -5.650 1.00 86.38 87 PRO A C 1
ATOM 674 O O . PRO A 1 87 ? 12.739 0.863 -4.587 1.00 86.38 87 PRO A O 1
ATOM 677 N N . LEU A 1 88 ? 12.828 1.265 -6.793 1.00 88.12 88 LEU A N 1
ATOM 678 C CA . LEU A 1 88 ? 11.494 1.866 -6.875 1.00 88.12 88 LEU A CA 1
ATOM 679 C C . LEU A 1 88 ? 10.408 0.853 -6.487 1.00 88.12 88 LEU A C 1
ATOM 681 O O . LEU A 1 88 ? 9.537 1.177 -5.686 1.00 88.12 88 LEU A O 1
ATOM 685 N N . PHE A 1 89 ? 10.482 -0.380 -6.996 1.00 85.00 89 PHE A N 1
ATOM 686 C CA . PHE A 1 89 ? 9.524 -1.436 -6.643 1.00 85.00 89 PHE A CA 1
ATOM 687 C C . PHE A 1 89 ? 9.622 -1.848 -5.169 1.00 85.00 89 PHE A C 1
ATOM 689 O O . PHE A 1 89 ? 8.601 -2.109 -4.535 1.00 85.00 89 PHE A O 1
ATOM 696 N N . ALA A 1 90 ? 10.827 -1.846 -4.590 1.00 86.88 90 ALA A N 1
ATOM 697 C CA . ALA A 1 90 ? 11.000 -2.070 -3.156 1.00 86.88 90 ALA A CA 1
ATOM 698 C C . ALA A 1 90 ? 10.326 -0.974 -2.320 1.00 86.88 90 ALA A C 1
ATOM 700 O O . ALA A 1 90 ? 9.626 -1.283 -1.354 1.00 86.88 90 ALA A O 1
ATOM 701 N N . VAL A 1 91 ? 10.489 0.293 -2.712 1.00 90.75 91 VAL A N 1
ATOM 702 C CA . VAL A 1 91 ? 9.813 1.423 -2.061 1.00 90.75 91 VAL A CA 1
ATOM 703 C C . VAL A 1 91 ? 8.300 1.318 -2.227 1.00 90.75 91 VAL A C 1
ATOM 705 O O . VAL A 1 91 ? 7.587 1.459 -1.238 1.00 90.75 91 VAL A O 1
ATOM 708 N N . LEU A 1 92 ? 7.810 1.007 -3.430 1.00 89.88 92 LEU A N 1
ATOM 709 C CA . LEU A 1 92 ? 6.384 0.840 -3.707 1.00 89.88 92 LEU A CA 1
ATOM 710 C C . LEU A 1 92 ? 5.749 -0.211 -2.787 1.00 89.88 92 LEU A C 1
ATOM 712 O O . LEU A 1 92 ? 4.741 0.047 -2.131 1.00 89.88 92 LEU A O 1
ATOM 716 N N . TRP A 1 93 ? 6.353 -1.394 -2.692 1.00 88.56 93 TRP A N 1
ATOM 717 C CA . TRP A 1 93 ? 5.794 -2.475 -1.880 1.00 88.56 93 TRP A CA 1
ATOM 718 C C . TRP A 1 93 ? 5.953 -2.235 -0.388 1.00 88.56 93 TRP A C 1
ATOM 720 O O . TRP A 1 93 ? 5.043 -2.554 0.376 1.00 88.56 93 TRP A O 1
ATOM 730 N N . GLY A 1 94 ? 7.056 -1.611 0.029 1.00 90.44 94 GLY A N 1
ATOM 731 C CA . GLY A 1 94 ? 7.208 -1.139 1.401 1.00 90.44 94 GLY A CA 1
ATOM 732 C C . GLY A 1 94 ? 6.120 -0.128 1.765 1.00 90.44 94 GLY A C 1
ATOM 733 O O . GLY A 1 94 ? 5.504 -0.237 2.824 1.00 90.44 94 GLY A O 1
ATOM 734 N N . TRP A 1 95 ? 5.817 0.805 0.861 1.00 93.19 95 TRP A N 1
ATOM 735 C CA . TRP A 1 95 ? 4.760 1.796 1.048 1.00 93.19 95 TRP A CA 1
ATOM 736 C C . TRP A 1 95 ? 3.371 1.159 1.143 1.00 93.19 95 TRP A C 1
ATOM 738 O O . TRP A 1 95 ? 2.587 1.524 2.018 1.00 93.19 95 TRP A O 1
ATOM 748 N N . ASN A 1 96 ? 3.089 0.153 0.314 1.00 88.75 96 ASN A N 1
ATOM 749 C CA . ASN A 1 96 ? 1.848 -0.622 0.365 1.00 88.75 96 ASN A CA 1
ATOM 750 C C . ASN A 1 96 ? 1.654 -1.298 1.742 1.00 88.75 96 ASN A C 1
ATOM 752 O O . ASN A 1 96 ? 0.586 -1.197 2.352 1.00 88.75 96 ASN A O 1
ATOM 756 N N . VAL A 1 97 ? 2.719 -1.895 2.293 1.00 90.94 97 VAL A N 1
ATOM 757 C CA . VAL A 1 97 ? 2.716 -2.474 3.650 1.00 90.94 97 VAL A CA 1
ATOM 758 C C . VAL A 1 97 ? 2.492 -1.399 4.720 1.00 90.94 97 VAL A C 1
ATOM 760 O O . VAL A 1 97 ? 1.700 -1.617 5.637 1.00 90.94 97 VAL A O 1
ATOM 763 N N . ILE A 1 98 ? 3.142 -0.236 4.607 1.00 93.81 98 ILE A N 1
ATOM 764 C CA . ILE A 1 98 ? 2.981 0.886 5.551 1.00 93.81 98 ILE A CA 1
ATOM 765 C C . ILE A 1 98 ? 1.546 1.426 5.537 1.00 93.81 98 ILE A C 1
ATOM 767 O O . ILE A 1 98 ? 0.982 1.698 6.602 1.00 93.81 98 ILE A O 1
ATOM 771 N N . PHE A 1 99 ? 0.944 1.566 4.354 1.00 91.44 99 PHE A N 1
ATOM 772 C CA . PHE A 1 99 ? -0.437 2.019 4.209 1.00 91.44 99 PHE A CA 1
ATOM 773 C C . PHE A 1 99 ? -1.393 1.067 4.934 1.00 91.44 99 PHE A C 1
ATOM 775 O O . PHE A 1 99 ? -2.134 1.484 5.826 1.00 91.44 99 PHE A O 1
ATOM 782 N N . ASP A 1 100 ? -1.307 -0.229 4.632 1.00 89.12 100 ASP A N 1
ATOM 783 C CA . ASP A 1 100 ? -2.153 -1.248 5.254 1.00 89.12 100 ASP A CA 1
ATOM 784 C C . ASP A 1 100 ? -1.940 -1.355 6.769 1.00 89.12 100 ASP A C 1
ATOM 786 O O . ASP A 1 100 ? -2.904 -1.491 7.528 1.00 89.12 100 ASP A O 1
ATOM 790 N N . PHE A 1 101 ? -0.693 -1.236 7.227 1.00 91.94 101 PHE A N 1
ATOM 791 C CA . PHE A 1 101 ? -0.369 -1.206 8.651 1.00 91.94 101 PHE A CA 1
ATOM 792 C C . PHE A 1 101 ? -1.001 -0.010 9.365 1.00 91.94 101 PHE A C 1
ATOM 794 O O . PHE A 1 101 ? -1.554 -0.156 10.454 1.00 91.94 101 PHE A O 1
ATOM 801 N N . SER A 1 102 ? -0.959 1.168 8.740 1.00 92.69 102 SER A N 1
ATOM 802 C CA . SER A 1 102 ? -1.543 2.395 9.292 1.00 92.69 102 SER A CA 1
ATOM 803 C C . SER A 1 102 ? -3.055 2.255 9.470 1.00 92.69 102 SER A C 1
ATOM 805 O O . SER A 1 102 ? -3.593 2.597 10.524 1.00 92.69 102 SER A O 1
ATOM 807 N N . ILE A 1 103 ? -3.738 1.677 8.479 1.00 89.25 103 ILE A N 1
ATOM 808 C CA . ILE A 1 103 ? -5.170 1.357 8.561 1.00 89.25 103 ILE A CA 1
ATOM 809 C C . ILE A 1 103 ? -5.452 0.361 9.687 1.00 89.25 103 ILE A C 1
ATOM 811 O O . ILE A 1 103 ? -6.389 0.563 10.469 1.00 89.25 103 ILE A O 1
ATOM 815 N N . LEU A 1 104 ? -4.649 -0.700 9.788 1.00 88.62 104 LEU A N 1
ATOM 816 C CA . LEU A 1 104 ? -4.797 -1.710 10.830 1.00 88.62 104 LEU A CA 1
ATOM 817 C C . LEU A 1 104 ? -4.638 -1.097 12.228 1.00 88.62 104 LEU A C 1
ATOM 819 O O . LEU A 1 104 ? -5.480 -1.343 13.091 1.00 88.62 104 LEU A O 1
ATOM 823 N N . ILE A 1 105 ? -3.615 -0.263 12.437 1.00 90.88 105 ILE A N 1
ATOM 824 C CA . ILE A 1 105 ? -3.378 0.432 13.709 1.00 90.88 105 ILE A CA 1
ATOM 825 C C . ILE A 1 105 ? -4.540 1.356 14.048 1.00 90.88 105 ILE A C 1
ATOM 827 O O . ILE A 1 105 ? -5.054 1.283 15.160 1.00 90.88 105 ILE A O 1
ATOM 831 N N . LEU A 1 106 ? -4.967 2.219 13.123 1.00 89.31 106 LEU A N 1
ATOM 832 C CA . LEU A 1 106 ? -6.058 3.162 13.385 1.00 89.31 106 LEU A CA 1
ATOM 833 C C . LEU A 1 106 ? -7.352 2.421 13.743 1.00 89.31 106 LEU A C 1
ATOM 835 O O . LEU A 1 106 ? -8.029 2.762 14.714 1.00 89.31 106 LEU A O 1
ATOM 839 N N . THR A 1 107 ? -7.660 1.350 13.014 1.00 86.06 107 THR A N 1
ATOM 840 C CA . THR A 1 107 ? -8.818 0.505 13.325 1.00 86.06 107 THR A CA 1
ATOM 841 C C . THR A 1 107 ? -8.684 -0.095 14.724 1.00 86.06 107 THR A C 1
ATOM 843 O O . THR A 1 107 ? -9.587 0.050 15.547 1.00 86.06 107 THR A O 1
ATOM 846 N N . LEU A 1 108 ? -7.532 -0.698 15.031 1.00 86.06 108 LEU A N 1
ATOM 847 C CA . LEU A 1 108 ? -7.283 -1.350 16.312 1.00 86.06 108 LEU A CA 1
ATOM 848 C C . LEU A 1 108 ? -7.344 -0.363 17.483 1.00 86.06 108 LEU A C 1
ATOM 850 O O . LEU A 1 108 ? -8.003 -0.644 18.480 1.00 86.06 108 LEU A O 1
ATOM 854 N N . LEU A 1 109 ? -6.707 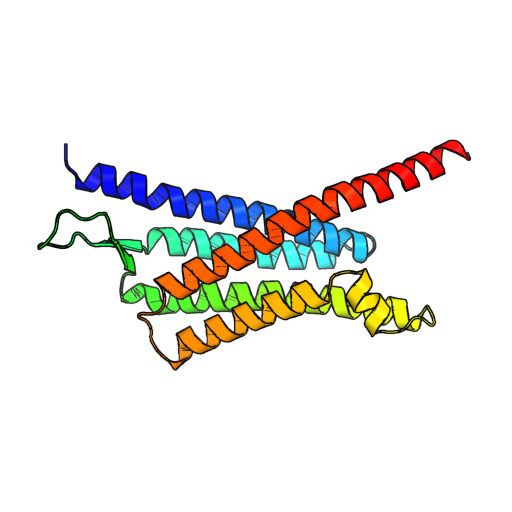0.804 17.367 1.00 88.25 109 LEU A N 1
ATOM 855 C CA . LEU A 1 109 ? -6.708 1.836 18.407 1.00 88.25 109 LEU A CA 1
ATOM 856 C C . LEU A 1 109 ? -8.126 2.297 18.737 1.00 88.25 109 LEU A C 1
ATOM 858 O O . LEU A 1 109 ? -8.464 2.463 19.912 1.00 88.25 109 LEU A O 1
ATOM 862 N N . ARG A 1 110 ? -8.978 2.476 17.723 1.00 84.19 110 ARG A N 1
ATOM 863 C CA . ARG A 1 110 ? -10.370 2.854 17.962 1.00 84.19 110 ARG A CA 1
ATOM 864 C C . ARG A 1 110 ? -11.166 1.727 18.610 1.00 84.19 110 ARG A C 1
ATOM 866 O O . ARG A 1 110 ? -11.892 1.997 19.565 1.00 84.19 110 ARG A O 1
ATOM 873 N N . THR A 1 111 ? -11.010 0.494 18.139 1.00 81.25 111 THR A N 1
ATOM 874 C CA . THR A 1 111 ? -11.661 -0.685 18.729 1.00 81.25 111 THR A CA 1
ATOM 875 C C . THR A 1 111 ? -11.255 -0.864 20.193 1.00 81.25 111 THR A C 1
ATOM 877 O O . THR A 1 111 ? -12.109 -1.093 21.047 1.00 81.25 111 THR A O 1
ATOM 880 N N . LEU A 1 112 ? -9.973 -0.677 20.516 1.00 82.38 112 LEU A N 1
ATOM 881 C CA . LEU A 1 112 ? -9.473 -0.721 21.891 1.00 82.38 112 LEU A CA 1
ATOM 882 C C . LEU A 1 112 ? -10.051 0.405 22.753 1.00 82.38 112 LEU A C 1
ATOM 884 O O . LEU A 1 112 ? -10.415 0.157 23.901 1.00 82.38 112 LEU A O 1
ATOM 888 N N . LYS A 1 113 ? -10.179 1.619 22.206 1.00 83.38 113 LYS A N 1
ATOM 889 C CA . LYS A 1 113 ? -10.807 2.740 22.916 1.00 83.38 113 LYS A CA 1
ATOM 890 C C . LYS A 1 113 ? -12.280 2.456 23.232 1.00 83.38 113 LYS A C 1
ATOM 892 O O . LYS A 1 113 ? -12.682 2.613 24.377 1.00 83.38 113 LYS A O 1
ATOM 897 N N . LEU A 1 114 ? -13.045 1.960 22.257 1.00 75.94 114 LEU A N 1
ATOM 898 C CA . LEU A 1 114 ? -14.454 1.579 22.439 1.00 75.94 114 LEU A CA 1
ATOM 899 C C . LEU A 1 114 ? -14.626 0.425 23.436 1.00 75.94 114 LEU A C 1
ATOM 901 O O . LEU A 1 114 ? -15.601 0.388 24.178 1.00 75.94 114 LEU A O 1
ATOM 905 N N . ARG A 1 115 ? -13.668 -0.505 23.490 1.00 77.00 115 ARG A N 1
ATOM 906 C CA . ARG A 1 115 ? -13.630 -1.557 24.513 1.00 77.00 115 ARG A CA 1
ATOM 907 C C . ARG A 1 115 ? -13.327 -1.003 25.906 1.00 77.00 115 ARG A C 1
ATOM 909 O O . ARG A 1 115 ? -13.836 -1.515 26.888 1.00 77.00 115 ARG A O 1
ATOM 916 N N . ASN A 1 116 ? -12.496 0.026 26.032 1.00 75.81 116 ASN A N 1
ATOM 917 C CA . ASN A 1 116 ? -12.280 0.630 27.348 1.00 75.81 116 ASN A CA 1
ATOM 918 C C . ASN A 1 116 ? -13.552 1.330 27.868 1.00 75.81 116 ASN A C 1
ATOM 920 O O . ASN A 1 116 ? -13.725 1.476 29.072 1.00 75.81 116 ASN A O 1
ATOM 924 N N . GLU A 1 117 ? -14.444 1.727 26.957 1.00 77.19 117 GLU A N 1
ATOM 925 C CA . GLU A 1 117 ? -15.745 2.332 27.257 1.00 77.19 117 GLU A CA 1
ATOM 926 C C . GLU A 1 117 ? -16.860 1.279 27.481 1.00 77.19 117 GLU A C 1
ATOM 928 O O . GLU A 1 117 ? -17.811 1.566 28.200 1.00 77.19 117 GLU A O 1
ATOM 933 N N . ASN A 1 118 ? -16.738 0.053 26.942 1.00 66.25 118 ASN A N 1
ATOM 934 C CA . ASN A 1 118 ? -17.729 -1.031 27.069 1.00 66.25 118 ASN A CA 1
ATOM 935 C C . ASN A 1 118 ? -17.092 -2.391 27.424 1.00 66.25 118 ASN A C 1
ATOM 937 O O . ASN A 1 118 ? -16.159 -2.838 26.766 1.00 66.25 118 ASN A O 1
ATOM 941 N N . SER A 1 119 ? -17.673 -3.138 28.367 1.00 69.69 119 SER A N 1
ATOM 942 C CA . SER A 1 119 ? -17.182 -4.423 28.915 1.00 69.69 119 SER A CA 1
ATOM 943 C C . SER A 1 119 ? -17.243 -5.648 27.972 1.00 69.69 119 SER A C 1
ATOM 945 O O . SER A 1 119 ? -17.423 -6.781 28.418 1.00 69.69 119 SER A O 1
ATOM 947 N N . PHE A 1 120 ? -17.066 -5.466 26.664 1.00 67.44 120 PHE A N 1
ATOM 948 C CA . PHE A 1 120 ? -17.027 -6.567 25.700 1.00 67.44 120 PHE A CA 1
ATOM 949 C C . PHE A 1 120 ? -15.643 -7.243 25.613 1.00 67.44 120 PHE A C 1
ATOM 951 O O . PHE A 1 120 ? -14.584 -6.629 25.792 1.00 67.44 120 PHE A O 1
ATOM 958 N N . SER A 1 121 ? -15.660 -8.538 25.285 1.00 69.12 121 SER A N 1
ATOM 959 C CA . SER A 1 121 ? -14.485 -9.356 24.960 1.00 69.12 121 SER A CA 1
ATOM 960 C C . SER A 1 121 ? -13.738 -8.802 23.734 1.00 69.12 121 SER A C 1
ATOM 962 O O . SER A 1 121 ? -14.346 -8.484 22.712 1.00 69.12 121 SER A O 1
ATOM 964 N N . LEU A 1 122 ? -12.400 -8.711 23.816 1.00 64.75 122 LEU A N 1
ATOM 965 C CA . LEU A 1 122 ? -11.535 -8.276 22.704 1.00 64.75 122 LEU A CA 1
ATOM 966 C C . LEU A 1 122 ? -11.719 -9.147 21.464 1.00 64.75 122 LEU A C 1
ATOM 968 O O . LEU A 1 122 ? -11.766 -8.635 20.349 1.00 64.75 122 LEU A O 1
ATOM 972 N N . PHE A 1 123 ? -11.803 -10.459 21.675 1.00 63.66 123 PHE A N 1
ATOM 973 C CA . PHE A 1 123 ? -11.904 -11.426 20.594 1.00 63.66 123 PHE A CA 1
ATOM 974 C C . PHE A 1 123 ? -13.265 -11.330 19.901 1.00 63.66 123 PHE A C 1
ATOM 976 O O . PHE A 1 123 ? -13.323 -11.392 18.677 1.00 63.66 123 PHE A O 1
ATOM 983 N N . ASP A 1 124 ? -14.335 -11.061 20.658 1.00 65.00 124 ASP A N 1
ATOM 984 C CA . ASP A 1 124 ? -15.661 -10.827 20.081 1.00 65.00 124 ASP A CA 1
ATOM 985 C C . ASP A 1 124 ? -15.711 -9.538 19.264 1.00 65.00 124 ASP A C 1
ATOM 987 O O . ASP A 1 124 ? -16.261 -9.554 18.167 1.00 65.00 124 ASP A O 1
ATOM 991 N N . LEU A 1 125 ? -15.098 -8.437 19.722 1.00 63.56 125 LEU A N 1
ATOM 992 C CA . LEU A 1 125 ? -15.017 -7.213 18.909 1.00 63.56 125 LEU A CA 1
ATOM 993 C C . LEU A 1 125 ? -14.171 -7.422 17.646 1.00 63.56 125 LEU A C 1
ATOM 995 O O . LEU A 1 125 ? -14.574 -7.018 16.560 1.00 63.56 125 LEU A O 1
ATOM 999 N N . LEU A 1 126 ? -13.018 -8.085 17.765 1.00 66.12 126 LEU A N 1
ATOM 1000 C CA . LEU A 1 126 ? -12.119 -8.356 16.638 1.00 66.12 126 LEU A CA 1
ATOM 1001 C C . LEU A 1 126 ? -12.764 -9.265 15.577 1.00 66.12 126 LEU A C 1
ATOM 1003 O O . LEU A 1 126 ? -12.598 -9.014 14.378 1.00 66.12 126 LEU A O 1
ATOM 1007 N N . CYS A 1 127 ? -13.504 -10.293 16.007 1.00 64.25 127 CYS A N 1
ATOM 1008 C CA . CYS A 1 127 ? -14.276 -11.179 15.133 1.00 64.25 127 CYS A CA 1
ATOM 1009 C C . CYS A 1 127 ? -15.487 -10.465 14.518 1.00 64.25 127 CYS A C 1
ATOM 1011 O O . CYS A 1 127 ? -15.737 -10.620 13.322 1.00 64.25 127 CYS A O 1
ATOM 1013 N N . ARG A 1 128 ? -16.218 -9.664 15.304 1.00 64.31 128 ARG A N 1
ATOM 1014 C CA . ARG A 1 128 ? -17.429 -8.958 14.856 1.00 64.31 128 ARG A CA 1
ATOM 1015 C C . ARG A 1 128 ? -17.127 -7.831 13.870 1.00 64.31 128 ARG A C 1
ATOM 1017 O O . ARG A 1 128 ? -17.873 -7.660 12.909 1.00 64.31 128 ARG A O 1
ATOM 1024 N N . ASP A 1 129 ? -16.023 -7.112 14.064 1.00 64.88 129 ASP A N 1
ATOM 1025 C CA . ASP A 1 129 ? -15.659 -5.944 13.248 1.00 64.88 129 ASP A CA 1
ATOM 1026 C C . ASP A 1 129 ? -14.790 -6.318 12.025 1.00 64.88 129 ASP A C 1
ATOM 1028 O O . ASP A 1 129 ? -14.362 -5.453 11.250 1.00 64.88 129 ASP A O 1
ATOM 1032 N N . GLY A 1 130 ? -14.509 -7.616 11.840 1.00 67.56 130 GLY A N 1
ATOM 1033 C CA . GLY A 1 130 ? -13.756 -8.145 10.699 1.00 67.56 130 GLY A CA 1
ATOM 1034 C C . GLY A 1 130 ? -12.263 -7.798 10.706 1.00 67.56 130 GLY A C 1
ATOM 1035 O O . GLY A 1 130 ? -11.600 -7.942 9.680 1.00 67.56 130 GLY A O 1
ATOM 1036 N N . ILE A 1 131 ? -11.713 -7.355 11.842 1.00 75.06 131 ILE A N 1
ATOM 1037 C CA . ILE A 1 131 ? -10.318 -6.892 11.971 1.00 75.06 131 ILE A CA 1
ATOM 1038 C C . ILE A 1 131 ? -9.327 -8.033 11.736 1.00 75.06 131 ILE A C 1
ATOM 1040 O O . ILE A 1 131 ? -8.268 -7.815 11.151 1.00 75.06 131 ILE A O 1
ATOM 1044 N N . ILE A 1 132 ? -9.690 -9.262 12.113 1.00 77.25 132 ILE A N 1
ATOM 1045 C CA . ILE A 1 132 ? -8.862 -10.457 11.890 1.00 77.25 132 ILE A CA 1
ATOM 1046 C C . ILE A 1 132 ? -8.486 -10.605 10.410 1.00 77.25 132 ILE A C 1
ATOM 1048 O O . ILE A 1 132 ? -7.343 -10.932 10.101 1.00 77.25 132 ILE A O 1
ATOM 1052 N N . TYR A 1 133 ? -9.392 -10.283 9.482 1.00 73.50 133 TYR A N 1
ATOM 1053 C CA . TYR A 1 133 ? -9.083 -10.326 8.051 1.00 73.50 133 TYR A CA 1
ATOM 1054 C C . TYR A 1 133 ? -8.027 -9.291 7.658 1.00 73.50 133 TYR A C 1
ATOM 1056 O O . TYR A 1 133 ? -7.123 -9.618 6.895 1.00 73.50 133 TYR A O 1
ATOM 1064 N N . PHE A 1 134 ? -8.084 -8.078 8.214 1.00 76.81 134 PHE A N 1
ATOM 1065 C CA . PHE A 1 134 ? -7.057 -7.058 7.982 1.00 76.81 134 PHE A CA 1
ATOM 1066 C C . PHE A 1 134 ? -5.699 -7.493 8.534 1.00 76.81 134 PHE A C 1
ATOM 1068 O O . PHE A 1 134 ? -4.690 -7.285 7.867 1.00 76.81 134 PHE A O 1
ATOM 1075 N N . VAL A 1 135 ? -5.672 -8.155 9.696 1.00 83.25 135 VAL A N 1
ATOM 1076 C CA . VAL A 1 135 ? -4.441 -8.723 10.270 1.00 83.25 135 VAL A CA 1
ATOM 1077 C C . VAL A 1 135 ? -3.857 -9.802 9.358 1.00 83.25 135 VAL A C 1
ATOM 1079 O O . VAL A 1 135 ? -2.664 -9.765 9.068 1.00 83.25 135 VAL A O 1
ATOM 1082 N N . VAL A 1 136 ? -4.683 -10.734 8.875 1.00 84.44 136 VAL A N 1
ATOM 1083 C CA . VAL A 1 136 ? -4.247 -11.820 7.977 1.00 84.44 136 VAL A CA 1
ATOM 1084 C C . VAL A 1 136 ? -3.770 -11.274 6.628 1.00 84.44 136 VAL A C 1
ATOM 1086 O O . VAL A 1 136 ? -2.752 -11.710 6.099 1.00 84.44 136 VAL A O 1
ATOM 1089 N N . MET A 1 137 ? -4.471 -10.292 6.065 1.00 83.38 137 MET A N 1
ATOM 1090 C CA . MET A 1 137 ? -4.068 -9.655 4.809 1.00 83.38 137 MET A CA 1
ATOM 1091 C C . MET A 1 137 ? -2.766 -8.867 4.966 1.00 83.38 137 MET A C 1
ATOM 1093 O O . MET A 1 137 ? -1.893 -8.946 4.102 1.00 83.38 137 MET A O 1
ATOM 1097 N N . PHE A 1 138 ? -2.616 -8.133 6.071 1.00 87.00 138 PHE A N 1
ATOM 1098 C CA . PHE A 1 138 ? -1.387 -7.414 6.391 1.00 87.00 138 PHE A CA 1
ATOM 1099 C C . PHE A 1 138 ? -0.210 -8.374 6.584 1.00 87.00 138 PHE A C 1
ATOM 1101 O O . PHE A 1 138 ? 0.848 -8.156 5.998 1.00 87.00 138 PHE A O 1
ATOM 1108 N N . SER A 1 139 ? -0.384 -9.456 7.349 1.00 88.06 139 SER A N 1
ATOM 1109 C CA . SER A 1 139 ? 0.689 -10.424 7.591 1.00 88.06 139 SER A CA 1
ATOM 1110 C C . SER A 1 139 ? 1.128 -11.120 6.304 1.00 88.06 139 SER A C 1
ATOM 1112 O O . SER A 1 139 ? 2.326 -11.291 6.081 1.00 88.06 139 SER A O 1
ATOM 1114 N N . ALA A 1 140 ? 0.184 -11.441 5.418 1.00 88.44 140 ALA A N 1
ATOM 1115 C CA . ALA A 1 140 ? 0.476 -12.000 4.107 1.00 88.44 140 ALA A CA 1
ATOM 1116 C C . ALA A 1 140 ? 1.294 -11.028 3.235 1.00 88.44 140 ALA A C 1
ATOM 1118 O O . ALA A 1 140 ? 2.306 -11.429 2.657 1.00 88.44 140 ALA A O 1
ATOM 1119 N N . LYS A 1 141 ? 0.920 -9.742 3.184 1.00 87.62 141 LYS A N 1
ATOM 1120 C CA . LYS A 1 141 ? 1.688 -8.718 2.454 1.00 87.62 141 LYS A CA 1
ATOM 1121 C C . LYS A 1 141 ? 3.062 -8.454 3.064 1.00 87.62 141 LYS A C 1
ATOM 1123 O O . LYS A 1 141 ? 4.038 -8.321 2.329 1.00 87.62 141 LYS A O 1
ATOM 1128 N N . LEU A 1 142 ? 3.156 -8.427 4.392 1.00 89.62 142 LEU A N 1
ATOM 1129 C CA . LEU A 1 142 ? 4.417 -8.259 5.107 1.00 89.62 142 LEU A CA 1
ATOM 1130 C C . LEU A 1 142 ? 5.367 -9.426 4.825 1.00 89.62 142 LEU A C 1
ATOM 1132 O O . LEU A 1 142 ? 6.536 -9.201 4.521 1.00 89.62 142 LEU A O 1
ATOM 1136 N N . MET A 1 143 ? 4.864 -10.661 4.876 1.00 88.81 143 MET A N 1
ATOM 1137 C CA . MET A 1 143 ? 5.644 -11.846 4.524 1.00 88.81 143 MET A CA 1
ATOM 1138 C C . MET A 1 143 ? 6.156 -11.737 3.087 1.00 88.81 143 MET A C 1
ATOM 1140 O O . MET A 1 143 ? 7.350 -11.876 2.853 1.00 88.81 143 MET A O 1
ATOM 1144 N N . ASN A 1 144 ? 5.278 -11.410 2.139 1.00 86.75 144 ASN A N 1
ATOM 1145 C CA . ASN A 1 144 ? 5.631 -11.258 0.728 1.00 86.75 144 ASN A CA 1
ATOM 1146 C C . ASN A 1 144 ? 6.728 -10.194 0.513 1.00 86.75 144 ASN A C 1
ATOM 1148 O O . ASN A 1 144 ? 7.718 -10.445 -0.173 1.00 86.75 144 ASN A O 1
ATOM 1152 N N . PHE A 1 145 ? 6.628 -9.051 1.200 1.00 86.81 145 PHE A N 1
ATOM 1153 C CA . PHE A 1 145 ? 7.654 -8.006 1.183 1.00 86.81 145 PHE A CA 1
ATOM 1154 C C . PHE A 1 145 ? 9.001 -8.476 1.764 1.00 86.81 145 PHE A C 1
ATOM 1156 O O . PHE A 1 145 ? 10.064 -8.190 1.204 1.00 86.81 145 PHE A O 1
ATOM 1163 N N . ILE A 1 146 ? 8.982 -9.241 2.860 1.00 87.31 146 ILE A N 1
ATOM 1164 C CA . ILE A 1 146 ? 10.196 -9.833 3.442 1.00 87.31 146 ILE A CA 1
ATOM 1165 C C . ILE A 1 146 ? 10.822 -10.838 2.467 1.00 87.31 146 ILE A C 1
ATOM 1167 O O . ILE A 1 146 ? 12.033 -10.806 2.252 1.00 87.31 146 ILE A O 1
ATOM 1171 N N . LEU A 1 147 ? 10.017 -11.699 1.838 1.00 85.00 147 LEU A N 1
ATOM 1172 C CA . LEU A 1 147 ? 10.500 -12.675 0.855 1.00 85.00 147 LEU A CA 1
ATOM 1173 C C . LEU A 1 147 ? 11.144 -11.973 -0.345 1.00 85.00 147 LEU A C 1
ATOM 1175 O O . LEU A 1 147 ? 12.239 -12.354 -0.762 1.00 85.00 147 LEU A O 1
ATOM 1179 N N . PHE A 1 148 ? 10.517 -10.912 -0.854 1.00 81.69 148 PHE A N 1
ATOM 1180 C CA . PHE A 1 148 ? 11.077 -10.118 -1.942 1.00 81.69 148 PHE A CA 1
ATOM 1181 C C . PHE A 1 148 ? 12.428 -9.487 -1.581 1.00 81.69 148 PHE A C 1
ATOM 1183 O O . PHE A 1 148 ? 13.379 -9.572 -2.355 1.00 81.69 148 PHE A O 1
ATOM 1190 N N . THR A 1 149 ? 12.526 -8.871 -0.402 1.00 82.00 149 THR A N 1
ATOM 1191 C CA . THR A 1 149 ? 13.744 -8.156 0.010 1.00 82.00 149 THR A CA 1
ATOM 1192 C C . THR A 1 149 ? 14.883 -9.084 0.434 1.00 82.00 149 THR A C 1
ATOM 1194 O O . THR A 1 149 ? 16.044 -8.678 0.375 1.00 82.00 149 THR A O 1
ATOM 1197 N N . ARG A 1 150 ? 14.588 -10.316 0.875 1.00 82.31 150 ARG A N 1
ATOM 1198 C CA . ARG A 1 150 ? 15.589 -11.241 1.439 1.00 82.31 150 ARG A CA 1
ATOM 1199 C C . ARG A 1 150 ? 15.977 -12.412 0.540 1.00 82.31 150 ARG A C 1
ATOM 1201 O O . ARG A 1 150 ? 17.110 -12.867 0.657 1.00 82.31 150 ARG A O 1
ATOM 1208 N N . ILE A 1 151 ? 15.069 -12.933 -0.290 1.00 77.44 151 ILE A N 1
ATOM 1209 C CA . ILE A 1 151 ? 15.275 -14.224 -0.973 1.00 77.44 151 ILE A CA 1
ATOM 1210 C C . ILE A 1 151 ? 15.664 -14.048 -2.436 1.00 77.44 151 ILE A C 1
ATOM 1212 O O . ILE A 1 151 ? 16.714 -14.533 -2.850 1.00 77.44 151 ILE A O 1
ATOM 1216 N N . SER A 1 152 ? 14.821 -13.412 -3.251 1.00 70.81 152 SER A N 1
ATOM 1217 C CA . SER A 1 152 ? 15.101 -13.297 -4.684 1.00 70.81 152 SER A CA 1
ATOM 1218 C C . SER A 1 152 ? 14.289 -12.202 -5.357 1.00 70.81 152 SER A C 1
ATOM 1220 O O . SER A 1 152 ? 13.061 -12.177 -5.284 1.00 70.81 152 SER A O 1
ATOM 1222 N N . ILE A 1 153 ? 14.988 -11.366 -6.125 1.00 67.75 153 ILE A N 1
ATOM 1223 C CA . ILE A 1 153 ? 14.401 -10.350 -7.004 1.00 67.75 153 ILE A CA 1
ATOM 1224 C C . ILE A 1 153 ? 13.557 -10.979 -8.132 1.00 67.75 153 ILE A C 1
ATOM 1226 O O . ILE A 1 153 ? 12.696 -10.324 -8.703 1.00 67.75 153 ILE A O 1
ATOM 1230 N N . ASN A 1 154 ? 13.744 -12.270 -8.437 1.00 67.19 154 ASN A N 1
ATOM 1231 C CA . ASN A 1 154 ? 12.985 -12.960 -9.488 1.00 67.19 154 ASN A CA 1
ATOM 1232 C C . ASN A 1 154 ? 11.532 -13.268 -9.079 1.00 67.19 154 ASN A C 1
ATOM 1234 O O . ASN A 1 154 ? 10.735 -13.696 -9.908 1.00 67.19 154 ASN A O 1
ATOM 1238 N N . LEU A 1 155 ? 11.162 -13.032 -7.816 1.00 70.88 155 LEU A N 1
ATOM 1239 C CA . LEU A 1 155 ? 9.805 -13.237 -7.302 1.00 70.88 155 LEU A CA 1
ATOM 1240 C C . LEU A 1 155 ? 8.866 -12.059 -7.592 1.00 70.88 155 LEU A C 1
ATOM 1242 O O . LEU A 1 155 ? 7.747 -12.049 -7.087 1.00 70.88 155 LEU A O 1
ATOM 1246 N N . ILE A 1 156 ? 9.275 -11.068 -8.393 1.00 71.00 156 ILE A N 1
ATOM 1247 C CA . ILE A 1 156 ? 8.474 -9.854 -8.592 1.00 71.00 156 ILE A CA 1
ATOM 1248 C C . ILE A 1 156 ? 7.093 -10.156 -9.172 1.00 71.00 156 ILE A C 1
ATOM 1250 O O . ILE A 1 156 ? 6.098 -9.668 -8.638 1.00 71.00 156 ILE A O 1
ATOM 1254 N N . THR A 1 157 ? 7.012 -10.984 -10.211 1.00 71.31 157 THR A N 1
ATOM 1255 C CA . THR A 1 157 ? 5.730 -11.336 -10.837 1.00 71.31 157 THR A CA 1
ATOM 1256 C C . THR A 1 157 ? 4.798 -12.034 -9.847 1.00 71.31 157 THR A C 1
ATOM 1258 O O . THR A 1 157 ? 3.604 -11.742 -9.805 1.00 71.31 157 THR A O 1
ATOM 1261 N N . VAL A 1 158 ? 5.353 -12.901 -8.993 1.00 77.00 158 VAL A N 1
ATOM 1262 C CA . VAL A 1 158 ? 4.605 -13.590 -7.933 1.00 77.00 158 VAL A CA 1
ATOM 1263 C C . VAL A 1 158 ? 4.146 -12.595 -6.872 1.00 77.00 158 VAL A C 1
ATOM 1265 O O . VAL A 1 158 ? 2.975 -12.593 -6.500 1.00 77.00 158 VAL A O 1
ATOM 1268 N N . ASN A 1 159 ? 5.039 -11.711 -6.423 1.00 80.50 159 ASN A N 1
ATOM 1269 C CA . ASN A 1 159 ? 4.732 -10.708 -5.413 1.00 80.50 159 ASN A CA 1
ATOM 1270 C C . ASN A 1 159 ? 3.636 -9.749 -5.899 1.00 80.50 159 ASN A C 1
ATOM 1272 O O . ASN A 1 159 ? 2.709 -9.448 -5.149 1.00 80.50 159 ASN A O 1
ATOM 1276 N N . TRP A 1 160 ? 3.716 -9.307 -7.154 1.00 78.69 160 TRP A N 1
ATOM 1277 C CA . TRP A 1 160 ? 2.706 -8.473 -7.799 1.00 78.69 160 TRP A CA 1
ATOM 1278 C C . TRP A 1 160 ? 1.352 -9.189 -7.860 1.00 78.69 160 TRP A C 1
ATOM 1280 O O . TRP A 1 160 ? 0.372 -8.671 -7.329 1.00 78.69 160 TRP A O 1
ATOM 1290 N N . ALA A 1 161 ? 1.298 -10.414 -8.395 1.00 81.88 161 ALA A N 1
ATOM 1291 C CA . ALA A 1 161 ? 0.060 -11.195 -8.465 1.00 81.88 161 ALA A CA 1
ATOM 1292 C C . ALA A 1 161 ? -0.559 -11.442 -7.078 1.00 81.88 161 ALA A C 1
ATOM 1294 O O . ALA A 1 161 ? -1.768 -11.308 -6.895 1.00 81.88 161 ALA A O 1
ATOM 1295 N N . PHE A 1 162 ? 0.268 -11.754 -6.081 1.00 82.31 162 PHE A N 1
ATOM 1296 C CA . PHE A 1 162 ? -0.181 -12.003 -4.715 1.00 82.31 162 PHE A CA 1
ATOM 1297 C C . PHE A 1 162 ? -0.765 -10.751 -4.053 1.00 82.31 162 PHE A C 1
ATOM 1299 O O . PHE A 1 162 ? -1.832 -10.818 -3.436 1.00 82.31 162 PHE A O 1
ATOM 1306 N N . ASN A 1 163 ? -0.111 -9.595 -4.222 1.00 82.25 163 ASN A N 1
ATOM 1307 C CA . ASN A 1 163 ? -0.647 -8.319 -3.751 1.00 82.25 163 ASN A CA 1
ATOM 1308 C C . ASN A 1 163 ? -2.008 -8.027 -4.389 1.00 82.25 163 ASN A C 1
ATOM 1310 O O . ASN A 1 163 ? -2.928 -7.657 -3.663 1.00 82.25 163 ASN A O 1
ATOM 1314 N N . HIS A 1 164 ? -2.175 -8.295 -5.689 1.00 80.94 164 HIS A N 1
ATOM 1315 C CA . HIS A 1 164 ? -3.461 -8.121 -6.371 1.00 80.94 164 HIS A CA 1
ATOM 1316 C C . HIS A 1 164 ? -4.540 -9.054 -5.867 1.00 80.94 164 HIS A C 1
ATOM 1318 O O . HIS A 1 164 ? -5.647 -8.596 -5.616 1.00 80.94 164 HIS A O 1
ATOM 1324 N N . ILE A 1 165 ? -4.240 -10.332 -5.647 1.00 84.50 165 ILE A N 1
ATOM 1325 C CA . ILE A 1 165 ? -5.215 -11.270 -5.075 1.00 84.50 165 ILE A CA 1
ATOM 1326 C C . ILE A 1 165 ? -5.705 -10.760 -3.716 1.00 84.50 165 ILE A C 1
ATOM 1328 O O . ILE A 1 165 ? -6.908 -10.740 -3.462 1.00 84.50 165 ILE A O 1
ATOM 1332 N N . ILE A 1 166 ? -4.800 -10.285 -2.857 1.00 83.44 166 ILE A N 1
ATOM 1333 C CA . ILE A 1 166 ? -5.179 -9.703 -1.563 1.00 83.44 166 ILE A CA 1
ATOM 1334 C C . ILE A 1 166 ? -6.013 -8.432 -1.753 1.00 83.44 166 ILE A C 1
ATOM 1336 O O . ILE A 1 166 ? -7.016 -8.253 -1.066 1.00 83.44 166 ILE A O 1
ATOM 1340 N N . THR A 1 167 ? -5.614 -7.560 -2.673 1.00 78.62 167 THR A N 1
ATOM 1341 C CA . THR A 1 167 ? -6.331 -6.334 -3.042 1.00 78.62 167 THR A CA 1
ATOM 1342 C C . THR A 1 167 ? -7.753 -6.651 -3.527 1.00 78.62 167 THR A C 1
ATOM 1344 O O . THR A 1 167 ? -8.707 -6.088 -3.000 1.00 78.62 167 THR A O 1
ATOM 1347 N N . TYR A 1 168 ? -7.944 -7.642 -4.400 1.00 78.25 168 TYR A N 1
ATOM 1348 C CA . TYR A 1 168 ? -9.268 -8.114 -4.814 1.00 78.25 168 TYR A CA 1
ATOM 1349 C C . TYR A 1 168 ? -10.071 -8.693 -3.648 1.00 78.25 168 TYR A C 1
ATOM 1351 O O . TYR A 1 168 ? -11.237 -8.341 -3.488 1.00 78.25 168 TYR A O 1
ATOM 1359 N N . LEU A 1 169 ? -9.459 -9.517 -2.790 1.00 79.38 169 LEU A N 1
ATOM 1360 C CA . LEU A 1 169 ? -10.124 -10.048 -1.596 1.00 79.38 169 LEU A CA 1
ATOM 1361 C C . LEU A 1 169 ? -10.589 -8.928 -0.654 1.00 79.38 169 LEU A C 1
ATOM 1363 O O . LEU A 1 169 ? -11.659 -9.049 -0.049 1.00 79.38 169 LEU A O 1
ATOM 1367 N N . LYS A 1 170 ? -9.819 -7.836 -0.539 1.00 73.75 170 LYS A N 1
ATOM 1368 C CA . LYS A 1 170 ? -10.249 -6.628 0.179 1.00 73.75 170 LYS A CA 1
ATOM 1369 C C . LYS A 1 170 ? -11.471 -6.019 -0.487 1.00 73.75 170 LYS A C 1
ATOM 1371 O O . LYS A 1 170 ? -12.449 -5.791 0.216 1.00 73.75 170 LYS A O 1
ATOM 1376 N N . THR A 1 171 ? -11.446 -5.809 -1.803 1.00 70.81 171 THR A N 1
ATOM 1377 C CA . THR A 1 171 ? -12.558 -5.205 -2.552 1.00 70.81 171 THR A CA 1
ATOM 1378 C C . THR A 1 171 ? -13.828 -6.032 -2.455 1.00 70.81 171 THR A C 1
ATOM 1380 O O . THR A 1 171 ? -14.853 -5.501 -2.053 1.00 70.81 171 THR A O 1
ATOM 1383 N N . THR A 1 172 ? -13.786 -7.335 -2.745 1.00 70.62 172 THR A N 1
ATOM 1384 C CA . THR A 1 172 ? -14.988 -8.187 -2.753 1.00 70.62 172 THR A CA 1
ATOM 1385 C C . THR A 1 172 ? -15.666 -8.214 -1.386 1.00 70.62 172 THR A C 1
ATOM 1387 O O . THR A 1 172 ? -16.892 -8.149 -1.289 1.00 70.62 172 THR A O 1
ATOM 1390 N N . ARG A 1 173 ? -14.877 -8.271 -0.306 1.00 65.50 173 ARG A N 1
ATOM 1391 C CA . ARG A 1 173 ? -15.424 -8.212 1.053 1.00 65.50 173 ARG A CA 1
ATOM 1392 C C . ARG A 1 173 ? -15.883 -6.805 1.408 1.00 65.50 173 ARG A C 1
ATOM 1394 O O . ARG A 1 173 ? -16.963 -6.677 1.970 1.00 65.50 173 ARG A O 1
ATOM 1401 N N . ALA A 1 174 ? -15.113 -5.771 1.069 1.00 60.28 174 ALA A N 1
ATOM 1402 C CA . ALA A 1 174 ? -15.515 -4.383 1.274 1.00 60.28 174 ALA A CA 1
ATOM 1403 C C . ALA A 1 174 ? -16.865 -4.111 0.606 1.00 60.28 174 ALA A C 1
ATOM 1405 O O . ALA A 1 174 ? -17.753 -3.617 1.278 1.00 60.28 174 ALA A O 1
ATOM 1406 N N . SER A 1 175 ? -17.081 -4.547 -0.636 1.00 58.62 175 SER A N 1
ATOM 1407 C CA . SER A 1 175 ? -18.371 -4.435 -1.325 1.00 58.62 175 SER A CA 1
ATOM 1408 C C . SER A 1 175 ? -19.499 -5.193 -0.612 1.00 58.62 175 SER A C 1
ATOM 1410 O O . SER A 1 175 ? -20.593 -4.658 -0.467 1.00 58.62 175 SER A O 1
ATOM 1412 N N . ALA A 1 176 ? -19.248 -6.411 -0.121 1.00 60.12 176 ALA A N 1
ATOM 1413 C CA . ALA A 1 176 ? -20.261 -7.194 0.592 1.00 60.12 176 ALA A CA 1
ATOM 1414 C C . ALA A 1 176 ? -20.653 -6.573 1.948 1.00 60.12 176 ALA A C 1
ATOM 1416 O O . ALA A 1 176 ? -21.837 -6.517 2.285 1.00 60.12 176 ALA A O 1
ATOM 1417 N N . TYR A 1 177 ? -19.676 -6.086 2.721 1.00 60.78 177 TYR A N 1
ATOM 1418 C CA . TYR A 1 177 ? -19.928 -5.450 4.015 1.00 60.78 177 TYR A CA 1
ATOM 1419 C C . TYR A 1 177 ? -20.408 -4.008 3.878 1.00 60.78 177 TYR A C 1
ATOM 1421 O O . TYR A 1 177 ? -21.217 -3.611 4.699 1.00 60.78 177 TYR A O 1
ATOM 1429 N N . GLU A 1 178 ? -19.977 -3.243 2.873 1.00 56.38 178 GLU A N 1
ATOM 1430 C CA . GLU A 1 178 ? -20.480 -1.891 2.597 1.00 56.38 178 GLU A CA 1
ATOM 1431 C C . GLU A 1 178 ? -21.937 -1.931 2.155 1.00 56.38 178 GLU A C 1
ATOM 1433 O O . GLU A 1 178 ? -22.695 -1.131 2.661 1.00 56.38 178 GLU A O 1
ATOM 1438 N N . ILE A 1 179 ? -22.396 -2.887 1.334 1.00 54.00 179 ILE A N 1
ATOM 1439 C CA . ILE A 1 179 ? -23.841 -3.008 1.043 1.00 54.00 179 ILE A CA 1
ATOM 1440 C C . ILE A 1 179 ? -24.626 -3.264 2.337 1.00 54.00 179 ILE A C 1
ATOM 1442 O O . ILE A 1 179 ? -25.634 -2.615 2.591 1.00 54.00 179 ILE A O 1
ATOM 1446 N N . LEU A 1 180 ? -24.142 -4.163 3.198 1.00 56.56 180 LEU A N 1
ATOM 1447 C CA . LEU A 1 180 ? -24.775 -4.464 4.488 1.00 56.56 180 LEU A CA 1
ATOM 1448 C C . LEU A 1 180 ? -24.659 -3.320 5.511 1.00 56.56 180 LEU A C 1
ATOM 1450 O O . LEU A 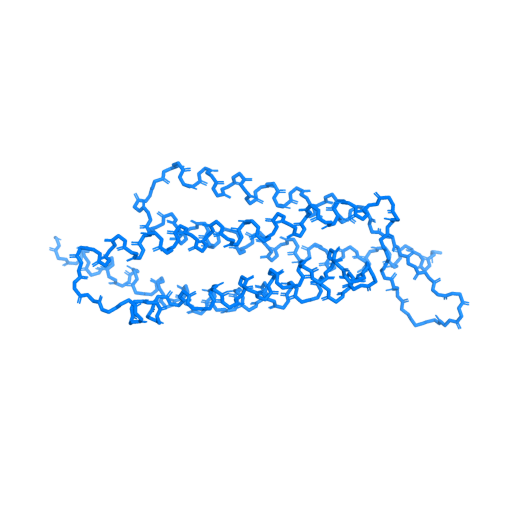1 180 ? -25.567 -3.130 6.318 1.00 56.56 180 LEU A O 1
ATOM 1454 N N . PHE A 1 181 ? -23.558 -2.569 5.496 1.00 57.47 181 PHE A N 1
ATOM 1455 C CA . PHE A 1 181 ? -23.272 -1.462 6.406 1.00 57.47 181 PHE A CA 1
ATOM 1456 C C . PHE A 1 181 ? -23.970 -0.180 5.955 1.00 57.47 181 PHE A C 1
ATOM 1458 O O . PHE A 1 181 ? -24.583 0.458 6.798 1.00 57.47 181 PHE A O 1
ATOM 1465 N N . PHE A 1 182 ? -23.996 0.144 4.658 1.00 54.16 182 PHE A N 1
ATOM 1466 C CA . PHE A 1 182 ? -24.887 1.157 4.086 1.00 54.16 182 PHE A CA 1
ATOM 1467 C C . PHE A 1 182 ? -26.337 0.800 4.368 1.00 54.16 182 PHE A C 1
ATOM 1469 O O . PHE A 1 182 ? -27.045 1.652 4.875 1.00 54.16 182 PHE A O 1
ATOM 1476 N N . LEU A 1 183 ? -26.786 -0.440 4.139 1.00 53.38 183 LEU A N 1
ATOM 1477 C CA . LEU A 1 183 ? -28.159 -0.824 4.486 1.00 53.38 183 LEU A CA 1
ATOM 1478 C C . LEU A 1 183 ? -28.441 -0.636 5.981 1.00 53.38 183 LEU A C 1
ATOM 1480 O O . LEU A 1 183 ? -29.498 -0.134 6.333 1.00 53.38 183 LEU A O 1
ATOM 1484 N N . ARG A 1 184 ? -27.505 -0.978 6.876 1.00 60.28 184 ARG A N 1
ATOM 1485 C CA . ARG A 1 184 ? -27.689 -0.767 8.322 1.00 60.28 184 ARG A CA 1
ATOM 1486 C C . ARG A 1 184 ? -27.646 0.697 8.738 1.00 60.28 184 ARG A C 1
ATOM 1488 O O . ARG A 1 184 ? -28.476 1.094 9.541 1.00 60.28 184 ARG A O 1
ATOM 1495 N N . VAL A 1 185 ? -26.683 1.474 8.25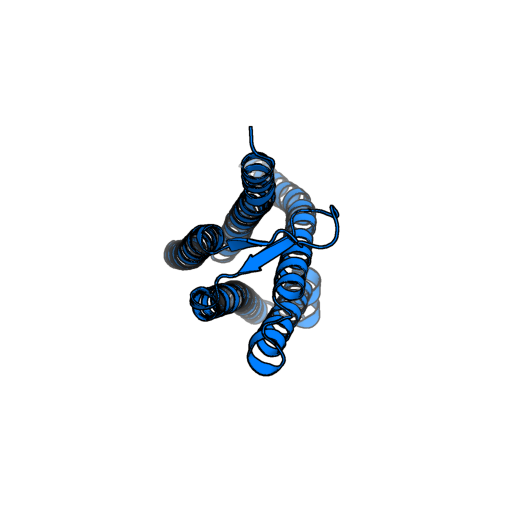5 1.00 59.34 185 VAL A N 1
ATOM 1496 C CA . VAL A 1 185 ? -26.520 2.889 8.612 1.00 59.34 185 VAL A CA 1
ATOM 1497 C C . VAL A 1 185 ? -27.631 3.718 7.984 1.00 59.34 185 VAL A C 1
ATOM 1499 O O . VAL A 1 185 ? -28.202 4.544 8.677 1.00 59.34 185 VAL A O 1
ATOM 1502 N N . PHE A 1 186 ? -27.998 3.460 6.729 1.00 54.06 186 PHE A N 1
ATOM 1503 C CA . PHE A 1 186 ? -29.113 4.128 6.062 1.00 54.06 186 PHE A CA 1
ATOM 1504 C C . PHE A 1 186 ? -30.453 3.735 6.699 1.00 54.06 186 PHE A C 1
ATOM 1506 O O . PHE A 1 186 ? -31.222 4.626 7.020 1.00 54.06 186 PHE A O 1
ATOM 1513 N N . CYS A 1 187 ? -30.706 2.453 7.016 1.00 50.88 187 CYS A N 1
ATOM 1514 C CA . CYS A 1 187 ? -31.916 2.078 7.768 1.00 50.88 187 CYS A CA 1
ATOM 1515 C C . CYS A 1 187 ? -31.943 2.632 9.200 1.00 50.88 187 CYS A C 1
ATOM 1517 O O . CYS A 1 187 ? -33.019 2.926 9.703 1.00 50.88 187 CYS A O 1
ATOM 1519 N N . LEU A 1 188 ? -30.803 2.739 9.893 1.00 53.16 188 LEU A N 1
ATOM 1520 C CA . LEU A 1 188 ? -30.768 3.332 11.236 1.00 53.16 188 LEU A CA 1
ATOM 1521 C C . LEU A 1 188 ? -30.941 4.854 11.191 1.00 53.16 188 LEU A C 1
ATOM 1523 O O . LEU A 1 188 ? -31.590 5.394 12.075 1.00 53.16 188 LEU A O 1
ATOM 1527 N N . TYR A 1 189 ? -30.419 5.520 10.160 1.00 50.94 189 TYR A N 1
ATOM 1528 C CA . TYR A 1 189 ? -30.582 6.960 9.956 1.00 50.94 189 TYR A CA 1
ATOM 1529 C C . TYR A 1 189 ? -32.019 7.320 9.548 1.00 50.94 189 TYR A C 1
ATOM 1531 O O . TYR A 1 189 ? -32.589 8.255 10.096 1.00 50.94 189 TYR A O 1
ATOM 1539 N N . ASP A 1 190 ? -32.647 6.522 8.678 1.00 44.38 190 ASP A N 1
ATOM 1540 C CA . ASP A 1 190 ? -34.060 6.682 8.294 1.00 44.38 190 ASP A CA 1
ATOM 1541 C C . ASP A 1 190 ? -35.004 6.416 9.487 1.00 44.38 190 ASP A C 1
ATOM 1543 O O . ASP A 1 190 ? -36.039 7.053 9.646 1.00 44.38 190 ASP A O 1
ATOM 1547 N N . MET A 1 191 ? -34.612 5.533 10.414 1.00 49.16 191 MET A N 1
ATOM 1548 C CA . MET A 1 191 ? -35.348 5.316 11.666 1.00 49.16 191 MET A CA 1
ATOM 1549 C C . MET A 1 191 ? -35.181 6.458 12.681 1.00 49.16 191 MET A C 1
ATOM 1551 O O . MET A 1 191 ? -36.023 6.581 13.565 1.00 49.16 191 MET A O 1
ATOM 1555 N N . GLU A 1 192 ? -34.137 7.284 12.588 1.00 49.84 192 GLU A N 1
ATOM 1556 C CA . GLU A 1 192 ? -33.927 8.429 13.489 1.00 49.84 192 GLU A CA 1
ATOM 1557 C C . GLU A 1 192 ? -34.680 9.687 13.009 1.00 49.84 192 GLU A C 1
ATOM 1559 O O . GLU A 1 192 ? -35.085 10.497 13.840 1.00 49.84 192 GLU A O 1
ATOM 1564 N N . GLU A 1 193 ? -34.970 9.818 11.705 1.00 46.16 193 GLU A N 1
ATOM 1565 C CA . GLU A 1 193 ? -35.824 10.897 11.165 1.00 46.16 193 GLU A CA 1
ATOM 1566 C C . GLU A 1 193 ? -37.339 10.628 11.283 1.00 46.16 193 GLU A C 1
ATOM 1568 O O . GLU A 1 193 ? -38.128 11.564 11.216 1.00 46.16 193 GLU A O 1
ATOM 1573 N N . VAL A 1 194 ? -37.778 9.386 11.522 1.00 46.31 194 VAL A N 1
ATOM 1574 C CA . VAL A 1 194 ? -39.214 9.052 11.692 1.00 46.31 194 VAL A CA 1
ATOM 1575 C C . VAL A 1 194 ? -39.730 9.306 13.126 1.00 46.31 194 VAL A C 1
ATOM 1577 O O . VAL A 1 194 ? -40.936 9.247 13.370 1.00 46.31 194 VAL A O 1
ATOM 1580 N N . TRP A 1 195 ? -38.850 9.633 14.080 1.00 40.97 195 TRP A N 1
ATOM 1581 C CA . TRP A 1 195 ? -39.203 9.901 15.487 1.00 40.97 195 TRP A CA 1
ATOM 1582 C C . TRP A 1 195 ? -39.000 11.362 15.939 1.00 40.97 195 TRP A C 1
ATOM 1584 O O . TRP A 1 195 ? -38.951 11.613 17.147 1.00 40.97 195 TRP A O 1
ATOM 1594 N N . VAL A 1 196 ? -38.923 12.325 15.009 1.00 39.75 196 VAL A N 1
ATOM 1595 C CA . VAL A 1 196 ? -38.954 13.775 15.309 1.00 39.75 196 VAL A CA 1
ATOM 1596 C C . VAL A 1 196 ? -40.169 14.440 14.675 1.00 39.75 196 VAL A C 1
ATOM 1598 O O . VAL A 1 196 ? -40.412 14.209 13.473 1.00 39.75 196 VAL A O 1
#

Secondary structure (DSSP, 8-state):
--HHHHHHHHHHHHHHHHHHHHHHHHHHHHHHHHHHTTT-HHHHHHHHHHHHHHHHHHHHHHHTEEEE--TT-----EEEE-GGGHHHHHHHHHHHHHHHHHHHHHHHHHHHHHHHHS---HHHHHHHTTHHHHHHHHHHHHHHHHHHHHT-GGGHHHHHHHHHHHHHHHHHHHHHHHHHHHHHHHHHHHHHHTT-

Organism: NCBI:txid2282107